Protein AF-A0A4V1SEN1-F1 (afdb_monomer)

Foldseek 3Di:
DFVVQQVLVQVLLVVLCVVLQWDFDDWDWFDALQDTDIDTHRTDQWHDKDKDKDWAAAPPDDPVRVVVVCVVLVDDPVQWDWDQPDVRGTTTMHTDIDDIGGVLVSQQVSVQVCQQPPPDPDWDFDDPQSVDPPGGTDNDDDDAAAADDQQDGRWHADRNHTYDQWDWEDVPQTRDIDGHRGPVCVQVVNVVSVHRGHLVVLLVVVVVVQQVVQVVVVHGDDDDVVVSSVVSRNHD

Nearest PDB structures (foldseek):
  7eiv-assembly1_D  TM=7.901E-01  e=6.334E-16  Escherichia coli K-12
  8h1c-assembly1_B  TM=8.222E-01  e=6.825E-15  Oryza sativa Japonica Group
  7xof-assembly1_A  TM=9.215E-01  e=7.815E-10  Oryza sativa Japonica Group
  7xof-assembly1_B  TM=9.306E-01  e=1.355E-08  Oryza sativa Japonica Group
  7xjy-assembly1_B  TM=9.363E-01  e=2.054E-08  Oryza sativa Japonica Group

Solvent-accessible surface area (backbone atoms only — not comparable to full-atom values): 13585 Å² total; per-residue (Å²): 111,56,70,58,49,22,49,51,51,46,51,57,48,50,54,44,35,57,76,61,46,44,56,58,74,48,79,47,57,30,35,44,63,87,45,80,45,78,47,72,39,69,62,42,74,38,19,66,64,44,74,48,76,43,83,52,59,44,70,85,49,58,67,71,59,52,51,53,46,31,66,76,70,74,49,56,80,88,65,40,46,76,42,79,56,68,96,66,39,46,27,29,28,43,70,47,77,41,75,47,49,49,34,56,61,54,52,32,53,42,51,55,51,46,60,74,64,56,87,58,95,63,59,44,60,62,74,82,53,44,80,44,92,83,38,68,56,33,76,59,87,84,86,77,41,72,35,65,60,64,75,41,79,29,78,39,76,57,97,92,41,60,40,40,49,61,48,63,40,22,80,85,85,24,64,56,80,45,75,55,64,29,81,86,47,38,66,61,54,34,40,78,22,56,27,62,50,49,48,69,57,40,33,52,54,50,54,54,52,50,44,53,53,23,53,75,71,77,42,80,68,83,87,51,69,69,58,44,57,50,49,35,47,71,45,99

pLDDT: mean 92.82, std 4.86, range [68.81, 98.12]

Radius of gyration: 25.81 Å; Cα contacts (8 Å, |Δi|>4): 353; chains: 1; bounding box: 55×43×83 Å

Structure (mmCIF, N/CA/C/O backbone):
data_AF-A0A4V1SEN1-F1
#
_entry.id   AF-A0A4V1SEN1-F1
#
loop_
_atom_site.group_PDB
_atom_site.id
_atom_site.type_symbol
_atom_site.label_atom_id
_atom_site.label_alt_id
_atom_site.label_comp_id
_atom_site.label_asym_id
_atom_site.label_entity_id
_atom_site.label_seq_id
_atom_site.pdbx_PDB_ins_code
_atom_site.Cartn_x
_atom_site.Cartn_y
_atom_site.Cartn_z
_atom_site.occupancy
_atom_site.B_iso_or_equiv
_atom_site.auth_seq_id
_atom_site.auth_comp_id
_atom_site.auth_asym_id
_atom_site.auth_atom_id
_atom_site.pdbx_PDB_model_num
ATOM 1 N N . MET A 1 1 ? 14.936 4.394 -5.192 1.00 81.31 1 MET A N 1
ATOM 2 C CA . MET A 1 1 ? 13.879 5.187 -4.509 1.00 81.31 1 MET A CA 1
ATOM 3 C C . MET A 1 1 ? 12.522 4.482 -4.539 1.00 81.31 1 MET A C 1
ATOM 5 O O . MET A 1 1 ? 11.950 4.319 -3.470 1.00 81.31 1 MET A O 1
ATOM 9 N N . GLN A 1 2 ? 12.017 4.036 -5.702 1.00 87.94 2 GLN A N 1
ATOM 10 C CA . GLN A 1 2 ? 10.722 3.332 -5.775 1.00 87.94 2 GLN A CA 1
ATOM 11 C C . GLN A 1 2 ? 10.679 2.027 -4.983 1.00 87.94 2 GLN A C 1
ATOM 13 O O . GLN A 1 2 ? 9.681 1.760 -4.328 1.00 87.94 2 GLN A O 1
ATOM 18 N N . GLU A 1 3 ? 11.763 1.250 -5.010 1.00 89.19 3 GLU A N 1
ATOM 19 C CA . GLU A 1 3 ? 11.841 -0.023 -4.286 1.00 89.19 3 GLU A CA 1
ATOM 20 C C . GLU A 1 3 ? 11.642 0.161 -2.778 1.00 89.19 3 GLU A C 1
ATOM 22 O O . GLU A 1 3 ? 10.843 -0.524 -2.146 1.00 89.19 3 GLU A O 1
ATOM 27 N N . LYS A 1 4 ? 12.300 1.181 -2.221 1.00 92.50 4 LYS A N 1
ATOM 28 C CA . LYS A 1 4 ? 12.092 1.576 -0.832 1.00 92.50 4 LYS A CA 1
ATOM 29 C C . LYS A 1 4 ? 10.657 2.060 -0.605 1.00 92.50 4 LYS A C 1
ATOM 31 O O . LYS A 1 4 ? 10.020 1.614 0.333 1.00 92.50 4 LYS A O 1
ATOM 36 N N . ALA A 1 5 ? 10.121 2.905 -1.489 1.00 94.31 5 ALA A N 1
ATOM 37 C CA . ALA A 1 5 ? 8.761 3.422 -1.342 1.00 94.31 5 ALA A CA 1
ATOM 38 C C . ALA A 1 5 ? 7.688 2.315 -1.368 1.00 94.31 5 ALA A C 1
ATOM 40 O O . ALA A 1 5 ? 6.780 2.335 -0.545 1.00 94.31 5 ALA A O 1
ATOM 41 N N . ARG A 1 6 ? 7.775 1.317 -2.260 1.00 95.44 6 ARG A N 1
ATOM 42 C CA . ARG A 1 6 ? 6.814 0.197 -2.250 1.00 95.44 6 ARG A CA 1
ATOM 43 C C . ARG A 1 6 ? 6.945 -0.662 -0.986 1.00 95.44 6 ARG A C 1
ATOM 45 O O . ARG A 1 6 ? 5.934 -1.155 -0.490 1.00 95.44 6 ARG A O 1
ATOM 52 N N . ALA A 1 7 ? 8.159 -0.829 -0.459 1.00 96.69 7 ALA A N 1
ATOM 53 C CA . ALA A 1 7 ? 8.387 -1.556 0.787 1.00 96.69 7 ALA A CA 1
ATOM 54 C C . ALA A 1 7 ? 7.822 -0.786 1.993 1.00 96.69 7 ALA A C 1
ATOM 56 O O . ALA A 1 7 ? 7.064 -1.352 2.775 1.00 96.69 7 ALA A O 1
ATOM 57 N N . ASP A 1 8 ? 8.106 0.517 2.088 1.00 97.50 8 ASP A N 1
ATOM 58 C CA . ASP A 1 8 ? 7.563 1.405 3.122 1.00 97.50 8 ASP A CA 1
ATOM 59 C C . ASP A 1 8 ? 6.024 1.411 3.078 1.00 97.50 8 ASP A C 1
ATOM 61 O O . ASP A 1 8 ? 5.377 1.290 4.116 1.00 97.50 8 ASP A O 1
ATOM 65 N N . LEU A 1 9 ? 5.426 1.454 1.878 1.00 97.75 9 LEU A N 1
ATOM 66 C CA . LEU A 1 9 ? 3.976 1.362 1.695 1.00 97.75 9 LEU A CA 1
ATOM 67 C C . LEU A 1 9 ? 3.402 0.064 2.279 1.00 97.75 9 LEU A C 1
ATOM 69 O O . LEU A 1 9 ? 2.429 0.123 3.029 1.00 97.75 9 LEU A O 1
ATOM 73 N N . ALA A 1 10 ? 3.993 -1.086 1.939 1.00 97.94 10 ALA A N 1
ATOM 74 C CA . ALA A 1 10 ? 3.542 -2.387 2.428 1.00 97.94 10 ALA A CA 1
ATOM 75 C C . ALA A 1 10 ? 3.664 -2.497 3.952 1.00 97.94 10 ALA A C 1
ATOM 77 O O . ALA A 1 10 ? 2.717 -2.926 4.609 1.00 97.94 10 ALA A O 1
ATOM 78 N N . ASN A 1 11 ? 4.790 -2.049 4.512 1.00 97.88 11 ASN A N 1
ATOM 79 C CA . ASN A 1 11 ? 5.044 -2.086 5.949 1.00 97.88 11 ASN A CA 1
ATOM 80 C C . ASN A 1 11 ? 4.061 -1.196 6.716 1.00 97.88 11 ASN A C 1
ATOM 82 O O . ASN A 1 11 ? 3.377 -1.678 7.614 1.00 97.88 11 ASN A O 1
ATOM 86 N N . MET A 1 12 ? 3.921 0.074 6.324 1.00 97.69 12 MET A N 1
ATOM 87 C CA . MET A 1 12 ? 3.025 1.013 7.007 1.00 97.69 12 MET A CA 1
ATOM 88 C C . MET A 1 12 ? 1.561 0.567 6.939 1.00 97.69 12 MET A C 1
ATOM 90 O O . MET A 1 12 ? 0.830 0.678 7.925 1.00 97.69 12 MET A O 1
ATOM 94 N N . PHE A 1 13 ? 1.111 0.049 5.789 1.00 97.31 13 PHE A N 1
ATOM 95 C CA . PHE A 1 13 ? -0.237 -0.509 5.690 1.00 97.31 13 PHE A CA 1
ATOM 96 C C . PHE A 1 13 ? -0.390 -1.765 6.539 1.00 97.31 13 PHE A C 1
ATOM 98 O O . PHE A 1 13 ? -1.368 -1.862 7.274 1.00 97.31 13 PHE A O 1
ATOM 105 N N . GLY A 1 14 ? 0.558 -2.701 6.480 1.00 97.25 14 GLY A N 1
ATOM 106 C CA . GLY A 1 14 ? 0.525 -3.928 7.276 1.00 97.25 14 GLY A CA 1
ATOM 107 C C . GLY A 1 14 ? 0.466 -3.645 8.777 1.00 97.25 14 GLY A C 1
ATOM 108 O O . GLY A 1 14 ? -0.387 -4.192 9.477 1.00 97.25 14 GLY A O 1
ATOM 109 N N . GLU A 1 15 ? 1.291 -2.718 9.268 1.00 96.69 15 GLU A N 1
ATOM 110 C CA . GLU A 1 15 ? 1.254 -2.243 10.656 1.00 96.69 15 GLU A CA 1
ATOM 111 C C . GLU A 1 15 ? -0.105 -1.644 11.015 1.00 96.69 15 GLU A C 1
ATOM 113 O O . GLU A 1 15 ? -0.652 -1.926 12.084 1.00 96.69 15 GLU A O 1
ATOM 118 N N . ARG A 1 16 ? -0.693 -0.856 10.111 1.00 94.94 16 ARG A N 1
ATOM 119 C CA . ARG A 1 16 ? -1.992 -0.226 10.340 1.00 94.94 16 ARG A CA 1
ATOM 120 C C . ARG A 1 16 ? -3.145 -1.230 10.344 1.00 94.94 16 ARG A C 1
ATOM 122 O O . ARG A 1 16 ? -4.022 -1.118 11.198 1.00 94.94 16 ARG A O 1
ATOM 129 N N . LEU A 1 17 ? -3.140 -2.209 9.439 1.00 95.00 17 LEU A N 1
ATOM 130 C CA . LEU A 1 17 ? -4.124 -3.296 9.412 1.00 95.00 17 LEU A CA 1
ATOM 131 C C . LEU A 1 17 ? -4.023 -4.163 10.669 1.00 95.00 17 LEU A C 1
ATOM 133 O O . LEU A 1 17 ? -5.047 -4.502 11.260 1.00 95.00 17 LEU A O 1
ATOM 137 N N . LYS A 1 18 ? -2.797 -4.449 11.121 1.00 93.88 18 LYS A N 1
ATOM 138 C CA . LYS A 1 18 ? -2.539 -5.166 12.373 1.00 93.88 18 LYS A CA 1
ATOM 139 C C . LYS A 1 18 ? -3.033 -4.381 13.587 1.00 93.88 18 LYS A C 1
ATOM 141 O O . LYS A 1 18 ? -3.733 -4.942 14.418 1.00 93.88 18 LYS A O 1
ATOM 146 N N . ALA A 1 19 ? -2.731 -3.086 13.672 1.00 91.31 19 ALA A N 1
ATOM 147 C CA . ALA A 1 19 ? -3.184 -2.230 14.771 1.00 91.31 19 ALA A CA 1
ATOM 148 C C . ALA A 1 19 ? -4.716 -2.118 14.852 1.00 91.31 19 ALA A C 1
ATOM 150 O O . ALA A 1 19 ? -5.269 -1.932 15.933 1.00 91.31 19 ALA A O 1
ATOM 151 N N . LEU A 1 20 ? -5.399 -2.228 13.710 1.00 89.69 20 LEU A N 1
ATOM 152 C CA . LEU A 1 20 ? -6.858 -2.207 13.616 1.00 89.69 20 LEU A CA 1
ATOM 153 C C . LEU A 1 20 ? -7.481 -3.612 13.653 1.00 89.69 20 LEU A C 1
ATOM 155 O O . LEU A 1 20 ? -8.696 -3.725 13.525 1.00 89.69 20 LEU A O 1
ATOM 159 N N . ASN A 1 21 ? -6.681 -4.666 13.853 1.00 91.31 21 ASN A N 1
ATOM 160 C CA . ASN A 1 21 ? -7.122 -6.061 13.897 1.00 91.31 21 ASN A CA 1
ATOM 161 C C . ASN A 1 21 ? -7.986 -6.459 12.687 1.00 91.31 21 ASN A C 1
ATOM 163 O O . ASN A 1 21 ? -9.036 -7.086 12.856 1.00 91.31 21 ASN A O 1
ATOM 167 N N . LEU A 1 22 ? -7.567 -6.081 11.472 1.00 95.31 22 LEU A N 1
ATOM 168 C CA . LEU A 1 22 ? -8.201 -6.534 10.232 1.00 95.31 22 LEU A CA 1
ATOM 169 C C . LEU A 1 22 ? -7.442 -7.742 9.652 1.00 95.31 22 LEU A C 1
ATOM 171 O O . LEU A 1 22 ? -6.331 -7.565 9.134 1.00 95.31 22 LEU A O 1
ATOM 175 N N . PRO A 1 23 ? -8.019 -8.958 9.712 1.00 95.06 23 PRO A N 1
ATOM 176 C CA . PRO A 1 23 ? -7.404 -10.144 9.128 1.00 95.06 23 PRO A CA 1
ATOM 177 C C . PRO A 1 23 ? -7.247 -10.023 7.608 1.00 95.06 23 PRO A C 1
ATOM 179 O O . PRO A 1 23 ? -8.136 -9.514 6.919 1.00 95.06 23 PRO A O 1
ATOM 182 N N . HIS A 1 24 ? -6.106 -10.491 7.110 1.00 96.88 24 HIS A N 1
ATOM 183 C CA . HIS A 1 24 ? -5.752 -10.569 5.695 1.00 96.88 24 HIS A CA 1
ATOM 184 C C . HIS A 1 24 ? -4.666 -11.634 5.493 1.00 96.88 24 HIS A C 1
ATOM 186 O O . HIS A 1 24 ? -3.950 -11.963 6.440 1.00 96.88 24 HIS A O 1
ATOM 192 N N . ASP A 1 25 ? -4.526 -12.139 4.269 1.00 97.50 25 ASP A N 1
ATOM 193 C CA . ASP A 1 25 ? -3.609 -13.242 3.954 1.00 97.50 25 ASP A CA 1
ATOM 194 C C . ASP A 1 25 ? -2.226 -12.735 3.541 1.00 97.50 25 ASP A C 1
ATOM 196 O O . ASP A 1 25 ? -1.199 -13.228 4.006 1.00 97.50 25 ASP A O 1
ATOM 200 N N . SER A 1 26 ? -2.184 -11.751 2.641 1.00 97.06 26 SER A N 1
ATOM 201 C CA . SER A 1 26 ? -0.928 -11.236 2.100 1.00 97.06 26 SER A CA 1
ATOM 202 C C . SER A 1 26 ? -1.042 -9.792 1.631 1.00 97.06 26 SER A C 1
ATOM 204 O O . SER A 1 26 ? -2.130 -9.278 1.353 1.00 97.06 26 SER A O 1
ATOM 206 N N . ILE A 1 27 ? 0.116 -9.136 1.555 1.00 97.81 27 ILE A N 1
ATOM 207 C CA . ILE A 1 27 ? 0.278 -7.779 1.047 1.00 97.81 27 ILE A CA 1
ATOM 208 C C . ILE A 1 27 ? 1.337 -7.809 -0.052 1.00 97.81 27 ILE A C 1
ATOM 210 O O . ILE A 1 27 ? 2.479 -8.199 0.178 1.00 97.81 27 ILE A O 1
ATOM 214 N N . GLU A 1 28 ? 0.955 -7.346 -1.233 1.00 97.12 28 GLU A N 1
ATOM 215 C CA . GLU A 1 28 ? 1.817 -7.187 -2.396 1.00 97.12 28 GLU A CA 1
ATOM 216 C C . GLU A 1 28 ? 1.932 -5.696 -2.715 1.00 97.12 28 GLU A C 1
ATOM 218 O O . GLU A 1 28 ? 0.936 -4.968 -2.698 1.00 97.12 28 GLU A O 1
ATOM 223 N N . SER A 1 29 ? 3.137 -5.216 -3.017 1.00 97.56 29 SER A N 1
ATOM 224 C CA . SER A 1 29 ? 3.344 -3.814 -3.372 1.00 97.56 29 SER A CA 1
ATOM 225 C C . SER A 1 29 ? 4.200 -3.649 -4.613 1.00 97.56 29 SER A C 1
ATOM 227 O O . SER A 1 29 ? 5.233 -4.301 -4.788 1.00 97.56 29 SER A O 1
ATOM 229 N N . PHE A 1 30 ? 3.783 -2.704 -5.449 1.00 96.44 30 PHE A N 1
ATOM 230 C CA . PHE A 1 30 ? 4.422 -2.393 -6.718 1.00 96.44 30 PHE A CA 1
ATOM 231 C C . PHE A 1 30 ? 4.675 -0.896 -6.822 1.00 96.44 30 PHE A C 1
ATOM 233 O O . PHE A 1 30 ? 4.001 -0.071 -6.198 1.00 96.44 30 PHE A O 1
ATOM 240 N N . ALA A 1 31 ? 5.651 -0.538 -7.643 1.00 95.12 31 ALA A N 1
ATOM 241 C CA . ALA A 1 31 ? 5.920 0.847 -7.964 1.00 95.12 31 ALA A CA 1
ATOM 242 C C . ALA A 1 31 ? 6.333 0.988 -9.424 1.00 95.12 31 ALA A C 1
ATOM 244 O O . ALA A 1 31 ? 7.097 0.184 -9.956 1.00 95.12 31 ALA A O 1
ATOM 245 N N . THR A 1 32 ? 5.848 2.058 -10.035 1.00 94.12 32 THR A N 1
ATOM 246 C CA . THR A 1 32 ? 6.238 2.563 -11.357 1.00 94.12 32 THR A CA 1
ATOM 247 C C . THR A 1 32 ? 6.728 4.006 -11.180 1.00 94.12 32 THR A C 1
ATOM 249 O O . THR A 1 32 ? 6.523 4.585 -10.105 1.00 94.12 32 THR A O 1
ATOM 252 N N . PRO A 1 33 ? 7.343 4.637 -12.194 1.00 91.31 33 PRO A N 1
ATOM 253 C CA . PRO A 1 33 ? 7.673 6.061 -12.148 1.00 91.31 33 PRO A CA 1
ATOM 254 C C . PRO A 1 33 ? 6.535 6.974 -11.661 1.00 91.31 33 PRO A C 1
ATOM 256 O O . PRO A 1 33 ? 6.808 8.003 -11.039 1.00 91.31 33 PRO A O 1
ATOM 259 N N . ARG A 1 34 ? 5.266 6.621 -11.925 1.00 92.62 34 ARG A N 1
ATOM 260 C CA . ARG A 1 34 ? 4.108 7.483 -11.628 1.00 92.62 34 ARG A CA 1
ATOM 261 C C . ARG A 1 34 ? 3.107 6.897 -10.633 1.00 92.62 34 ARG A C 1
ATOM 263 O O . ARG A 1 34 ? 2.119 7.566 -10.334 1.00 92.62 34 ARG A O 1
ATOM 270 N N . ARG A 1 35 ? 3.303 5.666 -10.148 1.00 94.38 35 ARG A N 1
ATOM 271 C CA . ARG A 1 35 ? 2.318 4.962 -9.306 1.00 94.38 35 ARG A CA 1
ATOM 272 C C . ARG A 1 35 ? 2.997 4.234 -8.159 1.00 94.38 35 ARG A C 1
ATOM 274 O O . ARG A 1 35 ? 4.026 3.589 -8.347 1.00 94.38 35 ARG A O 1
ATOM 281 N N . LEU A 1 36 ? 2.350 4.286 -7.005 1.00 96.38 36 LEU A N 1
ATOM 282 C CA . LEU A 1 36 ? 2.539 3.338 -5.919 1.00 96.38 36 LEU A CA 1
ATOM 283 C C . LEU A 1 36 ? 1.275 2.494 -5.820 1.00 96.38 36 LEU A C 1
ATOM 285 O O . LEU A 1 36 ? 0.172 3.035 -5.888 1.00 96.38 36 LEU A O 1
ATOM 289 N N . VAL A 1 37 ? 1.441 1.184 -5.690 1.00 97.44 37 VAL A N 1
ATOM 290 C CA . VAL A 1 37 ? 0.342 0.220 -5.716 1.00 97.44 37 VAL A CA 1
ATOM 291 C C . VAL A 1 37 ? 0.482 -0.710 -4.526 1.00 97.44 37 VAL A C 1
ATOM 293 O O . VAL A 1 37 ? 1.578 -1.190 -4.237 1.00 97.44 37 VAL A O 1
ATOM 296 N N . LEU A 1 38 ? -0.643 -0.984 -3.879 1.00 98.06 38 LEU A N 1
ATOM 297 C CA . LEU A 1 38 ? -0.776 -1.991 -2.842 1.00 98.06 38 LEU A CA 1
ATOM 298 C C . LEU A 1 38 ? -1.951 -2.898 -3.197 1.00 98.06 38 LEU A C 1
ATOM 300 O O . LEU A 1 38 ? -3.040 -2.407 -3.494 1.00 98.06 38 LEU A O 1
ATOM 304 N N . ILE A 1 39 ? -1.737 -4.205 -3.144 1.00 98.00 39 ILE A N 1
ATOM 305 C CA . ILE A 1 39 ? -2.780 -5.215 -3.265 1.00 98.00 39 ILE A CA 1
ATOM 306 C C . ILE A 1 39 ? -2.758 -6.041 -1.985 1.00 98.00 39 ILE A C 1
ATOM 308 O O . ILE A 1 39 ? -1.745 -6.642 -1.644 1.00 98.00 39 ILE A O 1
ATOM 312 N N . VAL A 1 40 ? -3.881 -6.059 -1.270 1.00 97.69 40 VAL A N 1
ATOM 313 C CA . VAL A 1 40 ? -4.057 -6.886 -0.073 1.00 97.69 40 VAL A CA 1
ATOM 314 C C . VAL A 1 40 ? -5.014 -8.021 -0.418 1.00 97.69 40 VAL A C 1
ATOM 316 O O . VAL A 1 40 ? -6.106 -7.777 -0.940 1.00 97.69 40 VAL A O 1
ATOM 319 N N . ARG A 1 41 ? -4.605 -9.264 -0.162 1.00 97.38 41 ARG A N 1
ATOM 320 C CA . ARG A 1 41 ? -5.392 -10.473 -0.444 1.00 97.38 41 ARG A CA 1
ATOM 321 C C . ARG A 1 41 ? -6.011 -11.021 0.840 1.00 97.38 41 ARG A C 1
ATOM 323 O O . ARG A 1 41 ? -5.489 -10.797 1.929 1.00 97.38 41 ARG A O 1
ATOM 330 N N . GLY A 1 42 ? -7.142 -11.716 0.707 1.00 96.44 42 GLY A N 1
ATOM 331 C CA . GLY A 1 42 ? -7.805 -12.376 1.839 1.00 96.44 42 GLY A CA 1
ATOM 332 C C . GLY A 1 42 ? -8.385 -11.434 2.894 1.00 96.44 42 GLY A C 1
ATOM 333 O O . GLY A 1 42 ? -8.499 -11.810 4.053 1.00 96.44 42 GLY A O 1
ATOM 334 N N . VAL A 1 43 ? -8.713 -10.190 2.529 1.00 96.56 43 VAL A N 1
ATOM 335 C CA . VAL A 1 43 ? -9.198 -9.190 3.491 1.00 96.56 43 VAL A CA 1
ATOM 336 C C . VAL A 1 43 ? -10.567 -9.598 4.038 1.00 96.56 43 VAL A C 1
ATOM 338 O O . VAL A 1 43 ? -11.532 -9.714 3.281 1.00 96.56 43 VAL A O 1
ATOM 341 N N . ALA A 1 44 ? -10.667 -9.773 5.356 1.00 95.81 44 ALA A N 1
ATOM 342 C CA . ALA A 1 44 ? -11.943 -10.026 6.020 1.00 95.81 44 ALA A CA 1
ATOM 343 C C . ALA A 1 44 ? -12.910 -8.844 5.834 1.00 95.81 44 ALA A C 1
ATOM 345 O O . ALA A 1 44 ? -12.490 -7.693 5.769 1.00 95.81 44 ALA A O 1
ATOM 346 N N . GLY A 1 45 ? -14.223 -9.100 5.798 1.00 94.94 45 GLY A N 1
ATOM 347 C CA . GLY A 1 45 ? -15.230 -8.045 5.593 1.00 94.94 45 GLY A CA 1
ATOM 348 C C . GLY A 1 45 ? -15.330 -7.023 6.736 1.00 94.94 45 GLY A C 1
ATOM 349 O O . GLY A 1 45 ? -15.809 -5.905 6.531 1.00 94.94 45 GLY A O 1
ATOM 350 N N . GLN A 1 46 ? -14.857 -7.383 7.927 1.00 94.12 46 GLN A N 1
ATOM 351 C CA . GLN A 1 46 ? -14.826 -6.535 9.115 1.00 94.12 46 GLN A CA 1
ATOM 352 C C . GLN A 1 46 ? -13.726 -6.989 10.080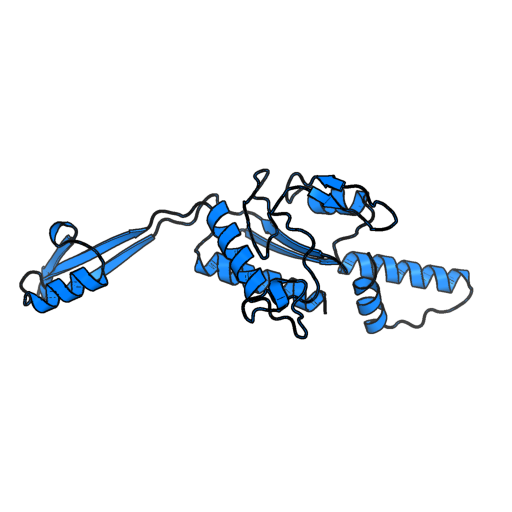 1.00 94.12 46 GLN A C 1
ATOM 354 O O . GLN A 1 46 ? -13.258 -8.127 10.005 1.00 94.12 46 GLN A O 1
ATOM 359 N N . THR A 1 47 ? -13.331 -6.110 10.998 1.00 91.69 47 THR A N 1
ATOM 360 C CA . THR A 1 47 ? -12.441 -6.463 12.113 1.00 91.69 47 THR A CA 1
ATOM 361 C C . THR A 1 47 ? -13.159 -7.386 13.096 1.00 91.69 47 THR A C 1
ATOM 363 O O . THR A 1 47 ? -14.392 -7.402 13.165 1.00 91.69 47 THR A O 1
ATOM 366 N N . ALA A 1 48 ? -12.400 -8.132 13.898 1.00 84.19 48 ALA A N 1
ATOM 367 C CA . ALA A 1 48 ? -12.987 -8.895 14.995 1.00 84.19 48 ALA A CA 1
ATOM 368 C C . ALA A 1 48 ? -13.655 -7.949 16.008 1.00 84.19 48 ALA A C 1
ATOM 370 O O . ALA A 1 48 ? -13.116 -6.881 16.315 1.00 84.19 48 ALA A O 1
ATOM 371 N N . ALA A 1 49 ? -14.822 -8.343 16.525 1.00 84.19 49 ALA A N 1
ATOM 372 C CA . ALA A 1 49 ? -15.381 -7.699 17.707 1.00 84.19 49 ALA A CA 1
ATOM 373 C C . ALA A 1 49 ? -14.443 -7.959 18.892 1.00 84.19 49 ALA A C 1
ATOM 375 O O . ALA A 1 49 ? -13.894 -9.055 19.027 1.00 84.19 49 ALA A O 1
ATOM 376 N N . MET A 1 50 ? -14.242 -6.949 19.730 1.00 82.19 50 MET A N 1
ATOM 377 C CA . MET A 1 50 ? -13.345 -7.039 20.876 1.00 82.19 50 MET A CA 1
ATOM 378 C C . MET A 1 50 ? -14.121 -6.712 22.142 1.00 82.19 50 MET A C 1
ATOM 380 O O . MET A 1 50 ? -14.704 -5.638 22.235 1.00 82.19 50 MET A O 1
ATOM 384 N N . SER A 1 51 ? -14.088 -7.617 23.115 1.00 82.88 51 SER A N 1
ATOM 385 C CA . SER A 1 51 ? -14.558 -7.355 24.473 1.00 82.88 51 SER A CA 1
ATOM 386 C C . SER A 1 51 ? -13.342 -7.083 25.351 1.00 82.88 51 SER A C 1
ATOM 388 O O . SER A 1 51 ? -12.488 -7.955 25.521 1.00 82.88 51 SER A O 1
ATOM 390 N N . GLU A 1 52 ? -13.234 -5.868 25.883 1.00 85.38 52 GLU A N 1
ATOM 391 C CA . GLU A 1 52 ? -12.208 -5.502 26.860 1.00 85.38 52 GLU A CA 1
ATOM 392 C C . GLU A 1 52 ? -12.815 -5.564 28.261 1.00 85.38 52 GLU A C 1
ATOM 394 O O . GLU A 1 52 ? -13.753 -4.830 28.566 1.00 85.38 52 GLU A O 1
ATOM 399 N N . GLU A 1 53 ? -12.270 -6.418 29.125 1.00 89.06 53 GLU A N 1
ATOM 400 C CA . GLU A 1 53 ? -12.668 -6.469 30.528 1.00 89.06 53 GLU A CA 1
ATOM 401 C C . GLU A 1 53 ? -11.665 -5.688 31.382 1.00 89.06 53 GLU A C 1
ATOM 403 O O . GLU A 1 53 ? -10.472 -5.999 31.415 1.00 89.06 53 GLU A O 1
ATOM 408 N N . ARG A 1 54 ? -12.145 -4.670 32.100 1.00 90.69 54 ARG A N 1
ATOM 409 C CA . ARG A 1 54 ? -11.346 -3.913 33.068 1.00 90.69 54 ARG A CA 1
ATOM 410 C C . ARG A 1 54 ? -11.811 -4.214 34.477 1.00 90.69 54 ARG A C 1
ATOM 412 O O . ARG A 1 54 ? -12.974 -4.003 34.815 1.00 90.69 54 ARG A O 1
ATOM 419 N N . LYS A 1 55 ? -10.874 -4.652 35.315 1.00 90.94 55 LYS A N 1
ATOM 420 C CA . LYS A 1 55 ? -11.103 -4.828 36.747 1.00 90.94 55 LYS A CA 1
ATOM 421 C C . LYS A 1 55 ? -11.122 -3.467 37.437 1.00 90.94 55 LYS A C 1
ATOM 423 O O . LYS A 1 55 ? -10.151 -2.716 37.369 1.00 90.94 55 LYS A O 1
ATOM 428 N N . GLY A 1 56 ? -12.230 -3.176 38.094 1.00 89.38 56 GLY A N 1
ATOM 429 C CA . GLY A 1 56 ? -12.450 -1.979 38.883 1.00 89.38 56 GLY A CA 1
ATOM 430 C C . GLY A 1 56 ? -12.198 -2.188 40.376 1.00 89.38 56 GLY A C 1
ATOM 431 O O . GLY A 1 56 ? -11.658 -3.217 40.800 1.00 89.38 56 GLY A O 1
ATOM 432 N N . PRO A 1 57 ? -12.569 -1.190 41.193 1.00 89.06 57 PRO A N 1
ATOM 433 C CA . PRO A 1 57 ? -12.524 -1.298 42.643 1.00 89.06 57 PRO A CA 1
ATOM 434 C C . PRO A 1 57 ? -13.605 -2.262 43.165 1.00 89.06 57 PRO A C 1
ATOM 436 O O . PRO A 1 57 ? -14.457 -2.751 42.417 1.00 89.06 57 PRO A O 1
ATOM 439 N N . ARG A 1 58 ? -13.574 -2.547 44.471 1.00 90.50 58 ARG A N 1
ATOM 440 C CA . ARG A 1 58 ? -14.647 -3.298 45.135 1.00 90.50 58 ARG A CA 1
ATOM 441 C C . ARG A 1 58 ? -15.988 -2.567 45.013 1.00 90.50 58 ARG A C 1
ATOM 443 O O . ARG A 1 58 ? -16.019 -1.341 44.913 1.00 90.50 58 ARG A O 1
ATOM 450 N N . ALA A 1 59 ? -17.086 -3.316 45.044 1.00 86.88 59 ALA A N 1
ATOM 451 C CA . ALA A 1 59 ? -18.439 -2.779 44.950 1.00 86.88 59 ALA A CA 1
ATOM 452 C C . ALA A 1 59 ? -18.764 -1.803 46.093 1.00 86.88 59 ALA A C 1
ATOM 454 O O . ALA A 1 59 ? -19.507 -0.851 45.858 1.00 86.88 59 ALA A O 1
ATOM 455 N N . ASP A 1 60 ? -18.149 -2.015 47.263 1.00 88.06 60 ASP A N 1
ATOM 456 C CA . ASP A 1 60 ? -18.235 -1.221 48.495 1.00 88.06 60 ASP A CA 1
ATOM 457 C C . ASP A 1 60 ? -17.085 -0.207 48.669 1.00 88.06 60 ASP A C 1
ATOM 459 O O . ASP A 1 60 ? -16.897 0.350 49.751 1.00 88.06 60 ASP A O 1
ATOM 463 N N . ALA A 1 61 ? -16.275 0.023 47.629 1.00 87.94 61 ALA A N 1
ATOM 464 C CA . ALA A 1 61 ? -15.204 1.013 47.681 1.00 87.94 61 ALA A CA 1
ATOM 465 C C . ALA A 1 61 ? -15.762 2.446 47.814 1.00 87.94 61 ALA A C 1
ATOM 467 O O . ALA A 1 61 ? -16.904 2.693 47.435 1.00 87.94 61 ALA A O 1
ATOM 468 N N . PRO A 1 62 ? -14.958 3.419 48.287 1.00 90.94 62 PRO A N 1
ATOM 469 C CA . PRO A 1 62 ? -15.396 4.808 48.386 1.00 90.94 62 PRO A CA 1
ATOM 470 C C . PRO A 1 62 ? -15.934 5.349 47.056 1.00 90.94 62 PRO A C 1
ATOM 472 O O . PRO A 1 62 ? -15.341 5.100 46.001 1.00 90.94 62 PRO A O 1
ATOM 475 N N . ASP A 1 63 ? -16.989 6.165 47.114 1.00 88.69 63 ASP A N 1
ATOM 476 C CA . ASP A 1 63 ? -17.666 6.714 45.929 1.00 88.69 63 ASP A CA 1
ATOM 477 C C . ASP A 1 63 ? -16.704 7.400 44.955 1.00 88.69 63 ASP A C 1
ATOM 479 O O . ASP A 1 63 ? -16.844 7.282 43.740 1.00 88.69 63 ASP A O 1
ATOM 483 N N . GLN A 1 64 ? -15.665 8.059 45.469 1.00 91.06 64 GLN A N 1
ATOM 484 C CA . GLN A 1 64 ? -14.646 8.706 44.646 1.00 91.06 64 GLN A CA 1
ATOM 485 C C . GLN A 1 64 ? -13.875 7.711 43.757 1.00 91.06 64 GLN A C 1
ATOM 487 O O . GLN A 1 64 ? -13.567 8.023 42.605 1.00 91.06 64 GLN A O 1
ATOM 492 N N . ALA A 1 65 ? -13.587 6.506 44.260 1.00 88.81 65 ALA A N 1
ATOM 493 C CA . ALA A 1 65 ? -12.910 5.455 43.502 1.00 88.81 65 ALA A CA 1
ATOM 494 C C . ALA A 1 65 ? -13.834 4.852 42.434 1.00 88.81 65 ALA A C 1
ATOM 496 O O . ALA A 1 65 ? -13.407 4.635 41.298 1.00 88.81 65 ALA A O 1
ATOM 497 N N . ILE A 1 66 ? -15.109 4.641 42.775 1.00 88.31 66 ILE A N 1
ATOM 498 C CA . ILE A 1 66 ? -16.130 4.166 41.833 1.00 88.31 66 ILE A CA 1
ATOM 499 C C . ILE A 1 66 ? -16.325 5.194 40.712 1.00 88.31 66 ILE A C 1
ATOM 501 O O . ILE A 1 66 ? -16.247 4.839 39.540 1.00 88.31 66 ILE A O 1
ATOM 505 N N . GLN A 1 67 ? -16.486 6.476 41.044 1.00 89.25 67 GLN A N 1
ATOM 506 C CA . GLN A 1 67 ? -16.656 7.554 40.064 1.00 89.25 67 GLN A CA 1
ATOM 507 C C . GLN A 1 67 ? -15.434 7.715 39.150 1.00 89.25 67 GLN A C 1
ATOM 509 O O . GLN A 1 67 ? -15.583 7.900 37.941 1.00 89.25 67 GLN A O 1
ATOM 514 N N . GLY A 1 68 ? -14.215 7.587 39.687 1.00 90.69 68 GLY A N 1
ATOM 515 C CA . GLY A 1 68 ? -12.996 7.568 38.871 1.00 90.69 68 GLY A CA 1
ATOM 516 C C . GLY A 1 68 ? -12.972 6.399 37.878 1.00 90.69 68 GLY A C 1
ATOM 517 O O . GLY A 1 68 ? -12.585 6.567 36.718 1.00 90.69 68 GLY A O 1
ATOM 518 N N . PHE A 1 69 ? -13.451 5.226 38.298 1.00 91.56 69 PHE A N 1
ATOM 519 C CA . PHE A 1 69 ? -13.543 4.051 37.437 1.00 91.56 69 PHE A CA 1
ATOM 520 C C . PHE A 1 69 ? -14.621 4.202 36.351 1.00 91.56 69 PHE A C 1
ATOM 522 O O . PHE A 1 69 ? -14.340 3.950 35.179 1.00 91.56 69 PHE A O 1
ATOM 529 N N . LEU A 1 70 ? -15.804 4.718 36.694 1.00 90.50 70 LEU A N 1
ATOM 530 C CA . LEU A 1 70 ? -16.860 5.045 35.725 1.00 90.50 70 LEU A CA 1
ATOM 531 C C . LEU A 1 70 ? -16.364 6.057 34.685 1.00 90.50 70 LEU A C 1
ATOM 533 O O . LEU A 1 70 ? -16.520 5.852 33.485 1.00 90.50 70 LEU A O 1
ATOM 537 N N . ARG A 1 71 ? -15.649 7.102 35.118 1.00 89.06 71 ARG A N 1
ATOM 538 C CA . ARG A 1 71 ? -15.091 8.113 34.208 1.00 89.06 71 ARG A CA 1
ATOM 539 C C . ARG A 1 71 ? -14.030 7.554 33.260 1.00 89.06 71 ARG A C 1
ATOM 541 O O . ARG A 1 71 ? -13.952 7.990 32.117 1.00 89.06 71 ARG A O 1
ATOM 548 N N . SER A 1 72 ? -13.212 6.607 33.720 1.00 87.56 72 SER A N 1
ATOM 549 C CA . SER A 1 72 ? -12.153 6.003 32.894 1.00 87.56 72 SER A CA 1
ATOM 550 C C . SER A 1 72 ? -12.660 4.928 31.924 1.00 87.56 72 SER A C 1
ATOM 552 O O . SER A 1 72 ? -11.985 4.626 30.938 1.00 87.56 72 SER A O 1
ATOM 554 N N . THR A 1 73 ? -13.833 4.352 32.191 1.00 86.94 73 THR A N 1
ATOM 555 C CA . THR A 1 73 ? -14.482 3.342 31.339 1.00 86.94 73 THR A CA 1
ATOM 556 C C . THR A 1 73 ? -15.559 3.940 30.434 1.00 86.94 73 THR A C 1
ATOM 558 O O . THR A 1 73 ? -15.841 3.374 29.383 1.00 86.94 73 THR A O 1
ATOM 561 N N . GLY A 1 74 ? -16.129 5.092 30.806 1.00 84.75 74 GLY A N 1
ATOM 562 C CA . GLY A 1 74 ? -17.250 5.722 30.105 1.00 84.75 74 GLY A CA 1
ATOM 563 C C . GLY A 1 74 ? -18.589 5.008 30.322 1.00 84.75 74 GLY A C 1
ATOM 564 O O . GLY A 1 74 ? -19.558 5.337 29.643 1.00 84.75 74 GLY A O 1
ATOM 565 N N . LEU A 1 75 ? -18.638 4.036 31.238 1.00 88.38 75 LEU A N 1
ATOM 566 C CA . LEU A 1 75 ? -19.832 3.268 31.579 1.00 88.38 75 LEU A CA 1
ATOM 567 C C . LEU A 1 75 ? -20.545 3.869 32.796 1.00 88.38 75 LEU A C 1
ATOM 569 O O . LEU A 1 75 ? -19.945 4.569 33.613 1.00 88.38 75 LEU A O 1
ATOM 573 N N . THR A 1 76 ? -21.832 3.565 32.919 1.00 89.44 76 THR A N 1
ATOM 574 C CA . THR A 1 76 ? -22.655 3.852 34.105 1.00 89.44 76 THR A CA 1
ATOM 575 C C . THR A 1 76 ? -22.555 2.717 35.126 1.00 89.44 76 THR A C 1
ATOM 577 O O . THR A 1 76 ? -22.086 1.622 34.804 1.00 89.44 76 THR A O 1
ATOM 580 N N . ARG A 1 77 ? -22.951 2.963 36.385 1.00 85.19 77 ARG A N 1
ATOM 581 C CA . ARG A 1 77 ? -22.813 1.963 37.459 1.00 85.19 77 ARG A CA 1
ATOM 582 C C . ARG A 1 77 ? -23.633 0.709 37.163 1.00 85.19 77 ARG A C 1
ATOM 584 O O . ARG A 1 77 ? -23.175 -0.386 37.466 1.00 85.19 77 ARG A O 1
ATOM 591 N N . GLU A 1 78 ? -24.785 0.871 36.526 1.00 87.50 78 GLU A N 1
ATOM 592 C CA . GLU A 1 78 ? -25.701 -0.207 36.152 1.00 87.50 78 GLU A CA 1
ATOM 593 C C . GLU A 1 78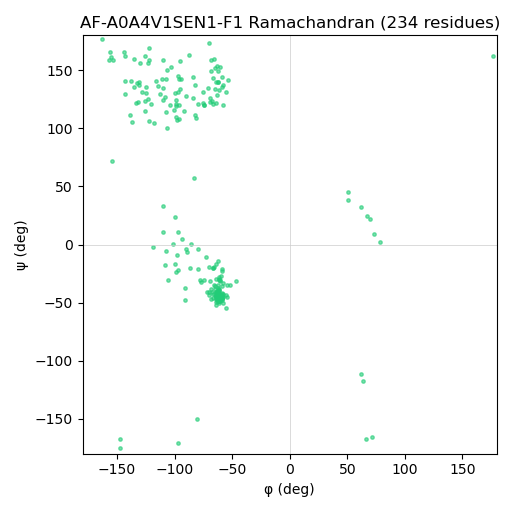 ? -25.148 -1.088 35.020 1.00 87.50 78 GLU A C 1
ATOM 595 O O . GLU A 1 78 ? -25.603 -2.212 34.832 1.00 87.50 78 GLU A O 1
ATOM 600 N N . GLN A 1 79 ? -24.161 -0.592 34.265 1.00 86.88 79 GLN A N 1
ATOM 601 C CA . GLN A 1 79 ? -23.497 -1.323 33.180 1.00 86.88 79 GLN A CA 1
ATOM 602 C C . GLN A 1 79 ? -22.272 -2.120 33.653 1.00 86.88 79 GLN A C 1
ATOM 604 O O . GLN A 1 79 ? -21.652 -2.821 32.853 1.00 86.88 79 GLN A O 1
ATOM 609 N N . LEU A 1 80 ? -21.891 -2.008 34.930 1.00 89.31 80 LEU A N 1
ATOM 610 C CA . LEU A 1 80 ? -20.795 -2.784 35.502 1.00 89.31 80 LEU A CA 1
ATOM 611 C C . LEU A 1 80 ? -21.283 -4.164 35.951 1.00 89.31 80 LEU A C 1
ATOM 613 O O . LEU A 1 80 ? -22.375 -4.319 36.489 1.00 89.31 80 LEU A O 1
ATOM 617 N N . VAL A 1 81 ? -20.430 -5.168 35.779 1.00 90.12 81 VAL A N 1
ATOM 618 C CA . VAL A 1 81 ? -20.675 -6.534 36.243 1.00 90.12 81 VAL A CA 1
ATOM 619 C C . VAL A 1 81 ? -20.000 -6.717 37.595 1.00 90.12 81 VAL A C 1
ATOM 621 O O . VAL A 1 81 ? -18.781 -6.597 37.707 1.00 90.12 81 VAL A O 1
ATOM 624 N N . GLU A 1 82 ? -20.772 -7.031 38.629 1.00 90.06 82 GLU A N 1
ATOM 625 C CA . GLU A 1 82 ? -20.224 -7.401 39.934 1.00 90.06 82 GLU A CA 1
ATOM 626 C C . GLU A 1 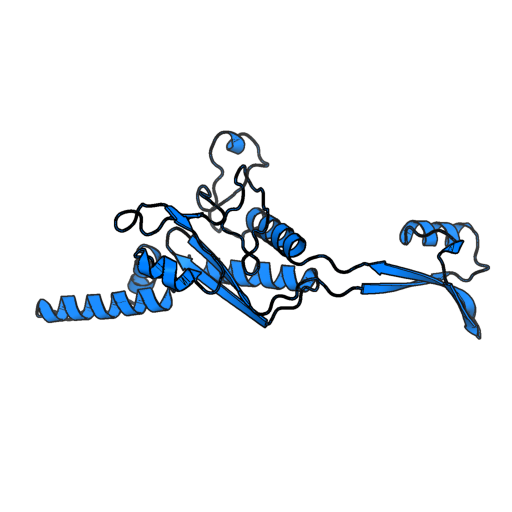82 ? -19.871 -8.891 39.946 1.00 90.06 82 GLU A C 1
ATOM 628 O O . GLU A 1 82 ? -20.696 -9.746 39.623 1.00 90.06 82 GLU A O 1
ATOM 633 N N . ARG A 1 83 ? -18.626 -9.215 40.306 1.00 89.88 83 ARG A N 1
ATOM 634 C CA . ARG A 1 83 ? -18.168 -10.599 40.475 1.00 89.88 83 ARG A CA 1
ATOM 635 C C . ARG A 1 83 ? -17.585 -10.795 41.861 1.00 89.88 83 ARG A C 1
ATOM 637 O O . ARG A 1 83 ? -16.795 -9.976 42.330 1.00 89.88 83 ARG A O 1
ATOM 644 N N . ASP A 1 84 ? -17.953 -11.899 42.496 1.00 87.12 84 ASP A N 1
ATOM 645 C CA . ASP A 1 84 ? -17.366 -12.302 43.768 1.00 87.12 84 ASP A CA 1
ATOM 646 C C . ASP A 1 84 ? -15.946 -12.842 43.543 1.00 87.12 84 ASP A C 1
ATOM 648 O O . ASP A 1 84 ? -15.734 -13.798 42.796 1.00 87.12 84 ASP A O 1
ATOM 652 N N . MET A 1 85 ? -14.965 -12.199 44.178 1.00 84.56 85 MET A N 1
ATOM 653 C CA . MET A 1 85 ? -13.550 -12.576 44.134 1.00 84.56 85 MET A CA 1
ATOM 654 C C . MET A 1 85 ? -13.072 -13.129 45.488 1.00 84.56 85 MET A C 1
ATOM 656 O O . MET A 1 85 ? -11.918 -12.930 45.889 1.00 84.56 85 MET A O 1
ATOM 660 N N . GLY A 1 86 ? -13.954 -13.813 46.224 1.00 83.50 86 GLY A N 1
ATOM 661 C CA . GLY A 1 86 ? -13.638 -14.523 47.461 1.00 83.50 86 GLY A CA 1
ATOM 662 C C . GLY A 1 86 ? -13.136 -13.573 48.547 1.00 83.50 86 GLY A C 1
ATOM 663 O O . GLY A 1 86 ? -13.874 -12.725 49.038 1.00 83.50 86 GLY A O 1
ATOM 664 N N . LYS A 1 87 ? -11.845 -13.659 48.911 1.00 73.38 87 LYS A N 1
ATOM 665 C CA . LYS A 1 87 ? -11.240 -12.787 49.944 1.00 73.38 87 LYS A CA 1
ATOM 666 C C . LYS A 1 87 ? -11.324 -11.288 49.622 1.00 73.38 87 LYS A C 1
ATOM 668 O O . LYS A 1 87 ? -11.194 -10.473 50.531 1.00 73.38 87 LYS A O 1
ATOM 673 N N . ALA A 1 88 ? -11.502 -10.921 48.353 1.00 68.81 88 ALA A N 1
ATOM 674 C CA . ALA A 1 88 ? -11.611 -9.529 47.925 1.00 68.81 88 ALA A CA 1
ATOM 675 C C . ALA A 1 88 ? -13.054 -8.979 47.938 1.00 68.81 88 ALA A C 1
ATOM 677 O O . ALA A 1 88 ? -13.215 -7.778 47.735 1.00 68.81 88 ALA A O 1
ATOM 678 N N . GLY A 1 89 ? -14.072 -9.809 48.203 1.00 82.69 89 GLY A N 1
ATOM 679 C CA . GLY A 1 89 ? -15.486 -9.425 48.129 1.00 82.69 89 GLY A CA 1
ATOM 680 C C . GLY A 1 89 ? -15.983 -9.213 46.693 1.00 82.69 89 GLY A C 1
ATOM 681 O O . GLY A 1 89 ? -15.320 -9.608 45.730 1.00 82.69 89 GLY A O 1
ATOM 682 N N . GLN A 1 90 ? -17.151 -8.578 46.544 1.00 89.75 90 GLN A N 1
ATOM 683 C CA . GLN A 1 90 ? -17.687 -8.193 45.236 1.00 89.75 90 GLN A CA 1
ATOM 684 C C . GLN A 1 90 ? -16.811 -7.109 44.601 1.00 89.75 90 GLN A C 1
ATOM 686 O O . GLN A 1 90 ? -16.584 -6.051 45.187 1.00 89.75 90 GLN A O 1
ATOM 691 N N . VAL A 1 91 ? -16.312 -7.369 43.397 1.00 90.88 91 VAL A N 1
ATOM 692 C CA . VAL A 1 91 ? -15.489 -6.448 42.607 1.00 90.88 91 VAL A CA 1
ATOM 693 C C . VAL A 1 91 ? -16.229 -6.075 41.334 1.00 90.88 91 VAL A C 1
ATOM 695 O O . VAL A 1 91 ? -16.875 -6.918 40.714 1.00 90.88 91 VAL A O 1
ATOM 698 N N . LEU A 1 92 ? -16.119 -4.808 40.944 1.00 90.62 92 LEU A N 1
ATOM 699 C CA . LEU A 1 92 ? -16.733 -4.292 39.730 1.00 90.62 92 LEU A CA 1
ATOM 700 C C . LEU A 1 92 ? -15.868 -4.594 38.516 1.00 90.62 92 LEU A C 1
ATOM 702 O O . LEU A 1 92 ? -14.657 -4.383 38.542 1.00 90.62 92 LEU A O 1
ATOM 706 N N . PHE A 1 93 ? -16.498 -5.009 37.429 1.00 91.25 93 PHE A N 1
ATOM 707 C CA . PHE A 1 93 ? -15.861 -5.209 36.140 1.00 91.25 93 PHE A CA 1
ATOM 708 C C . PHE A 1 93 ? -16.593 -4.401 35.076 1.00 91.25 93 PHE A C 1
ATOM 710 O O . PHE A 1 93 ? -17.814 -4.464 34.956 1.00 91.25 93 PHE A O 1
ATOM 717 N N . ALA A 1 94 ? -15.836 -3.639 34.297 1.00 90.19 94 ALA A N 1
ATOM 718 C CA . ALA A 1 94 ? -16.337 -3.000 33.091 1.00 90.19 94 ALA A CA 1
ATOM 719 C C . ALA A 1 94 ? -16.073 -3.934 31.912 1.00 90.19 94 ALA A C 1
ATOM 721 O O . ALA A 1 94 ? -14.912 -4.190 31.595 1.00 90.19 94 ALA A O 1
ATOM 722 N N . VAL A 1 95 ? -17.136 -4.431 31.282 1.00 88.12 95 VAL A N 1
ATOM 723 C CA . VAL A 1 95 ? -17.055 -5.178 30.023 1.00 88.12 95 VAL A CA 1
ATOM 724 C C . VAL A 1 95 ? -17.385 -4.198 28.905 1.00 88.12 95 VAL A C 1
ATOM 726 O O . VAL A 1 95 ? -18.505 -3.701 28.817 1.00 88.12 95 VAL A O 1
ATOM 729 N N . ILE A 1 96 ? -16.382 -3.842 28.108 1.00 84.69 96 ILE A N 1
ATOM 730 C CA . ILE A 1 96 ? -16.513 -2.877 27.017 1.00 84.69 96 ILE A CA 1
ATOM 731 C C . ILE A 1 96 ? -16.491 -3.650 25.702 1.00 84.69 96 ILE A C 1
ATOM 733 O O . ILE A 1 96 ? -15.422 -4.001 25.197 1.00 84.69 96 ILE A O 1
ATOM 737 N N . ASP A 1 97 ? -17.676 -3.873 25.142 1.00 83.12 97 ASP A N 1
ATOM 738 C CA . ASP A 1 97 ? -17.837 -4.468 23.820 1.00 83.12 97 ASP A CA 1
ATOM 739 C C . ASP A 1 97 ? -17.620 -3.423 22.728 1.00 83.12 97 ASP A C 1
ATOM 741 O O . ASP A 1 97 ? -18.319 -2.410 22.634 1.00 83.12 97 ASP A O 1
ATOM 745 N N . ARG A 1 98 ? -16.641 -3.677 21.863 1.00 80.62 98 ARG A N 1
ATOM 746 C CA . ARG A 1 98 ? -16.386 -2.890 20.660 1.00 80.62 98 ARG A CA 1
ATOM 747 C C . ARG A 1 98 ? -16.804 -3.712 19.445 1.00 80.62 98 ARG A C 1
ATOM 749 O O . ARG A 1 98 ? -16.171 -4.740 19.174 1.00 80.62 98 ARG A O 1
ATOM 756 N N . PRO A 1 99 ? -17.846 -3.289 18.705 1.00 84.31 99 PRO A N 1
ATOM 757 C CA . PRO A 1 99 ? -18.253 -3.991 17.500 1.00 84.31 99 PRO A CA 1
ATOM 758 C C . PRO A 1 99 ? -17.137 -3.952 16.454 1.00 84.31 99 PRO A C 1
ATOM 760 O O . PRO A 1 99 ? -16.319 -3.028 16.420 1.00 84.31 99 PRO A O 1
ATOM 763 N N . GLY A 1 100 ? -17.126 -4.960 15.583 1.00 88.06 100 GLY A N 1
ATOM 764 C CA . GLY A 1 100 ? -16.233 -4.983 14.432 1.00 88.06 100 GLY A CA 1
ATOM 765 C C . GLY A 1 100 ? -16.462 -3.773 13.525 1.00 88.06 100 GLY A C 1
ATOM 766 O O . GLY A 1 100 ? -17.589 -3.312 13.340 1.00 88.06 100 GLY A O 1
ATOM 767 N N . ILE A 1 101 ? -15.385 -3.254 12.946 1.00 92.56 101 ILE A N 1
ATOM 768 C CA . ILE A 1 101 ? -15.421 -2.147 11.994 1.00 92.56 101 ILE A CA 1
ATOM 769 C C . ILE A 1 101 ? -15.394 -2.740 10.589 1.00 92.56 101 ILE A C 1
ATOM 771 O O . ILE A 1 101 ? -14.547 -3.580 10.285 1.00 92.56 101 ILE A O 1
ATOM 775 N N . VAL A 1 102 ? -16.292 -2.289 9.712 1.00 96.00 102 VAL A N 1
ATOM 776 C CA . VAL A 1 102 ? -16.306 -2.720 8.307 1.00 96.00 102 VAL A CA 1
ATOM 777 C C . VAL A 1 102 ? -14.973 -2.407 7.622 1.00 96.00 102 VAL A C 1
ATOM 779 O O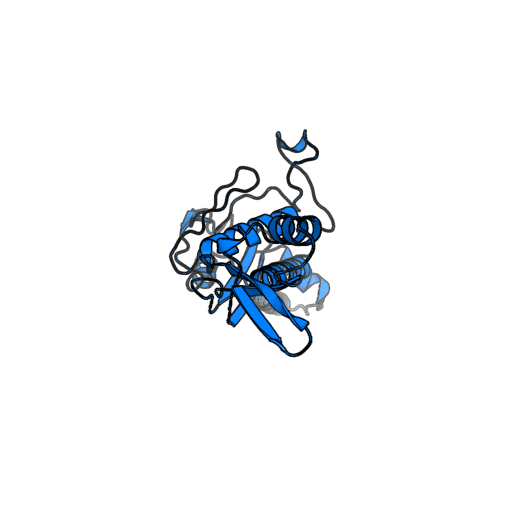 . VAL A 1 102 ? -14.411 -1.318 7.777 1.00 96.00 102 VAL A O 1
ATOM 782 N N . ALA A 1 103 ? -14.475 -3.353 6.830 1.00 96.62 103 ALA A N 1
ATOM 783 C CA . ALA A 1 103 ? -13.143 -3.281 6.238 1.00 96.62 103 ALA A CA 1
ATOM 784 C C . ALA A 1 103 ? -12.936 -2.040 5.364 1.00 96.62 103 ALA A C 1
ATOM 786 O O . ALA A 1 103 ? -11.868 -1.440 5.406 1.00 96.62 103 ALA A O 1
ATOM 787 N N . GLY A 1 104 ? -13.965 -1.591 4.637 1.00 97.00 104 GLY A N 1
ATOM 788 C CA . GLY A 1 104 ? -13.895 -0.360 3.844 1.00 97.00 104 GLY A CA 1
ATOM 789 C C . GLY A 1 104 ? -13.491 0.864 4.677 1.00 97.00 104 GLY A C 1
ATOM 790 O O . GLY A 1 104 ? -12.605 1.614 4.276 1.00 97.00 104 GLY A O 1
ATOM 791 N N . SER A 1 105 ? -14.059 1.029 5.876 1.00 95.94 105 SER A N 1
ATOM 792 C CA . SER A 1 105 ? -13.718 2.139 6.778 1.00 95.94 105 SER A CA 1
ATOM 793 C C . SER A 1 105 ? -12.300 2.014 7.337 1.00 95.94 105 SER A C 1
ATOM 795 O O . SER A 1 105 ? -11.581 3.009 7.446 1.00 95.94 105 SER A O 1
ATOM 797 N N . VAL A 1 106 ? -11.875 0.787 7.654 1.00 96.00 106 VAL A N 1
ATOM 798 C CA . VAL A 1 106 ? -10.504 0.493 8.100 1.00 96.00 106 VAL A CA 1
ATOM 799 C C . VAL A 1 106 ? -9.498 0.849 7.008 1.00 96.00 106 VAL A C 1
ATOM 801 O O . VAL A 1 106 ? -8.536 1.569 7.272 1.00 96.00 106 VAL A O 1
ATOM 804 N N . LEU A 1 107 ? -9.744 0.402 5.776 1.00 97.19 107 LEU A N 1
ATOM 805 C CA . LEU A 1 107 ? -8.895 0.662 4.615 1.00 97.19 107 LEU A CA 1
ATOM 806 C C . LEU A 1 107 ? -8.845 2.152 4.273 1.00 97.19 107 LEU A C 1
ATOM 808 O O . LEU A 1 107 ? -7.763 2.676 4.006 1.00 97.19 107 LEU A O 1
ATOM 812 N N . ALA A 1 108 ? -9.977 2.859 4.341 1.00 97.25 108 ALA A N 1
ATOM 813 C CA . ALA A 1 108 ? -10.016 4.304 4.135 1.00 97.25 108 ALA A CA 1
ATOM 814 C C . ALA A 1 108 ? -9.170 5.045 5.183 1.00 97.25 108 ALA A C 1
ATOM 816 O O . ALA A 1 108 ? -8.315 5.859 4.832 1.00 97.25 108 ALA A O 1
ATOM 817 N N . SER A 1 109 ? -9.341 4.708 6.468 1.00 95.62 109 SER A N 1
ATOM 818 C CA . SER A 1 109 ? -8.539 5.278 7.559 1.00 95.62 109 SER A CA 1
ATOM 819 C C . SER A 1 109 ? -7.049 4.974 7.393 1.00 95.62 109 SER A C 1
ATOM 821 O O . SER A 1 109 ? -6.214 5.866 7.560 1.00 95.62 109 SER A O 1
ATOM 823 N N . ALA A 1 110 ? -6.706 3.733 7.039 1.00 96.31 110 ALA A N 1
ATOM 824 C CA . ALA A 1 110 ? -5.326 3.312 6.841 1.00 96.31 110 ALA A CA 1
ATOM 825 C C . ALA A 1 110 ? -4.661 4.051 5.677 1.00 96.31 110 ALA A C 1
ATOM 827 O O . ALA A 1 110 ? -3.556 4.568 5.831 1.00 96.31 110 ALA A O 1
ATOM 828 N N . THR A 1 111 ? -5.367 4.181 4.554 1.00 96.44 111 THR A N 1
ATOM 829 C CA . THR A 1 111 ? -4.875 4.894 3.372 1.00 96.44 111 THR A CA 1
ATOM 830 C C . THR A 1 111 ? -4.605 6.359 3.679 1.00 96.44 111 THR A C 1
ATOM 832 O O . THR A 1 111 ? -3.514 6.853 3.400 1.00 96.44 111 THR A O 1
ATOM 835 N N . THR A 1 112 ? -5.558 7.049 4.311 1.00 95.00 112 THR A N 1
ATOM 836 C CA . THR A 1 112 ? -5.385 8.448 4.719 1.00 95.00 112 THR A CA 1
ATOM 837 C C . THR A 1 112 ? -4.193 8.602 5.662 1.00 95.00 112 THR A C 1
ATOM 839 O O . THR A 1 112 ? -3.345 9.467 5.447 1.00 95.00 112 THR A O 1
ATOM 842 N N . HIS A 1 113 ? -4.071 7.729 6.667 1.00 94.56 113 HIS A N 1
ATOM 843 C CA . HIS A 1 113 ? -2.943 7.754 7.597 1.00 94.56 113 HIS A CA 1
ATOM 844 C C . HIS A 1 113 ? -1.595 7.595 6.880 1.00 94.56 113 HIS A C 1
ATOM 846 O O . HIS A 1 113 ? -0.670 8.367 7.132 1.00 94.56 113 HIS A O 1
ATOM 852 N N . VAL A 1 114 ? -1.491 6.629 5.968 1.00 95.94 114 VAL A N 1
ATOM 853 C CA . VAL A 1 114 ? -0.264 6.361 5.212 1.00 95.94 114 VAL A CA 1
ATOM 854 C C . VAL A 1 114 ? 0.084 7.532 4.296 1.00 95.94 114 VAL A C 1
ATOM 856 O O . VAL A 1 114 ? 1.236 7.952 4.283 1.00 95.94 114 VAL A O 1
ATOM 859 N N . ILE A 1 115 ? -0.890 8.116 3.587 1.00 95.00 115 ILE A N 1
ATOM 860 C CA . ILE A 1 115 ? -0.645 9.280 2.720 1.00 95.00 115 ILE A CA 1
ATOM 861 C C . ILE A 1 115 ? -0.127 10.480 3.532 1.00 95.00 115 ILE A C 1
ATOM 863 O O . ILE A 1 115 ? 0.767 11.193 3.083 1.00 95.00 115 ILE A O 1
ATOM 867 N N . HIS A 1 116 ? -0.635 10.714 4.740 1.00 92.50 116 HIS A N 1
ATOM 868 C CA . HIS A 1 116 ? -0.165 11.841 5.551 1.00 92.50 116 HIS A CA 1
ATOM 869 C C . HIS A 1 116 ? 1.221 11.627 6.170 1.00 92.50 116 HIS A C 1
ATOM 871 O O . HIS A 1 116 ? 1.949 12.600 6.358 1.00 92.50 116 HIS A O 1
ATOM 877 N N . ASN A 1 117 ? 1.592 10.381 6.476 1.00 94.00 117 ASN A N 1
ATOM 878 C CA . ASN A 1 117 ? 2.798 10.064 7.250 1.00 94.00 117 ASN A CA 1
ATOM 879 C C . ASN A 1 117 ? 3.903 9.388 6.426 1.00 94.00 117 ASN A C 1
ATOM 881 O O . ASN A 1 117 ? 4.865 8.874 6.992 1.00 94.00 117 ASN A O 1
ATOM 885 N N . PHE A 1 118 ? 3.778 9.360 5.098 1.00 95.75 118 PHE A N 1
ATOM 886 C CA . PHE A 1 118 ? 4.711 8.630 4.244 1.00 95.75 118 PHE A CA 1
ATOM 887 C C . PHE A 1 118 ? 6.142 9.201 4.333 1.00 95.75 118 PHE A C 1
ATOM 889 O O . PHE A 1 118 ? 6.331 10.408 4.130 1.00 95.75 118 PHE A O 1
ATOM 896 N N . PRO A 1 119 ? 7.171 8.367 4.579 1.00 94.12 119 PRO A N 1
ATOM 897 C CA . PRO A 1 119 ? 8.521 8.808 4.940 1.00 94.12 119 PRO A CA 1
ATOM 898 C C . PRO A 1 119 ? 9.371 9.190 3.718 1.00 94.12 119 PRO A C 1
ATOM 900 O O . PRO A 1 119 ? 10.452 8.651 3.475 1.00 94.12 119 PRO A O 1
ATOM 903 N N . TRP A 1 120 ? 8.896 10.143 2.918 1.00 93.81 120 TRP A N 1
ATOM 904 C CA . TRP A 1 120 ? 9.622 10.619 1.744 1.00 93.81 120 TRP A CA 1
ATOM 905 C C . TRP A 1 120 ? 10.948 11.299 2.137 1.00 93.81 120 TRP A C 1
ATOM 907 O O . TRP A 1 120 ? 10.909 12.330 2.811 1.00 93.81 120 TRP A O 1
ATOM 917 N N . PRO A 1 121 ? 12.120 10.824 1.652 1.00 90.88 121 PRO A N 1
ATOM 918 C CA . PRO A 1 121 ? 13.412 11.457 1.953 1.00 90.88 121 PRO A CA 1
ATOM 919 C C . PRO A 1 121 ? 13.493 12.908 1.468 1.00 90.88 121 PRO A C 1
ATOM 921 O O . PRO A 1 121 ? 14.169 13.744 2.061 1.00 90.88 121 PRO A O 1
ATOM 924 N N . LYS A 1 122 ? 12.800 13.198 0.363 1.00 90.88 122 LYS A N 1
ATOM 925 C CA . LYS A 1 122 ? 12.562 14.543 -0.156 1.00 90.88 122 LYS A CA 1
ATOM 926 C C . LYS A 1 122 ? 11.087 14.654 -0.518 1.00 90.88 122 LYS A C 1
ATOM 928 O O . LYS A 1 122 ? 10.593 13.880 -1.335 1.00 90.88 122 LYS A O 1
ATOM 933 N N . SER A 1 123 ? 10.402 15.612 0.093 1.00 92.81 123 SER A N 1
ATOM 934 C CA . SER A 1 123 ? 8.995 15.915 -0.163 1.00 92.81 123 SER A CA 1
ATOM 935 C C . SER A 1 123 ? 8.812 17.389 -0.509 1.00 92.81 123 SER A C 1
ATOM 937 O O . SER A 1 123 ? 9.685 18.221 -0.266 1.00 92.81 123 SER A O 1
ATOM 939 N N . MET A 1 124 ? 7.668 17.705 -1.103 1.00 92.44 124 MET A N 1
ATOM 940 C CA . MET A 1 124 ? 7.255 19.055 -1.462 1.00 92.44 124 MET A CA 1
ATOM 941 C C . MET A 1 124 ? 5.794 19.290 -1.082 1.00 92.44 124 MET A C 1
ATOM 943 O O . MET A 1 124 ? 5.018 18.346 -0.933 1.00 92.44 124 MET A O 1
ATOM 947 N N . ARG A 1 125 ? 5.437 20.568 -0.962 1.00 91.69 125 ARG A N 1
ATOM 948 C CA . ARG A 1 125 ? 4.060 21.077 -0.897 1.00 91.69 125 ARG A CA 1
ATOM 949 C C . ARG A 1 125 ? 3.769 21.746 -2.244 1.00 91.69 125 ARG A C 1
ATOM 951 O O . ARG A 1 125 ? 4.703 22.241 -2.874 1.00 91.69 125 ARG A O 1
ATOM 958 N N . TRP A 1 126 ? 2.524 21.756 -2.707 1.00 90.56 126 TRP A N 1
ATOM 959 C CA . TRP A 1 126 ? 2.176 22.304 -4.025 1.00 90.56 126 TRP A CA 1
ATOM 960 C C . TRP A 1 126 ? 0.826 23.029 -4.031 1.00 90.56 126 TRP A C 1
ATOM 962 O O . TRP A 1 126 ? -0.014 22.812 -3.158 1.00 90.56 126 TRP A O 1
ATOM 972 N N . GLY A 1 127 ? 0.617 23.858 -5.059 1.00 86.69 127 GLY A N 1
ATOM 973 C CA . GLY A 1 127 ? -0.640 24.571 -5.304 1.00 86.69 127 GLY A CA 1
ATOM 974 C C . GLY A 1 127 ? -0.980 25.612 -4.235 1.00 86.69 127 GLY A C 1
ATOM 975 O O . GLY A 1 127 ? -0.160 25.942 -3.387 1.00 86.69 127 GLY A O 1
ATOM 976 N N . ALA A 1 128 ? -2.214 26.121 -4.247 1.00 85.88 128 ALA A N 1
ATOM 977 C CA . ALA A 1 128 ? -2.661 27.125 -3.274 1.00 85.88 128 ALA A CA 1
ATOM 978 C C . ALA A 1 128 ? -2.528 26.647 -1.814 1.00 85.88 128 ALA A C 1
ATOM 980 O O . ALA A 1 128 ? -2.191 27.434 -0.930 1.00 85.88 128 ALA A O 1
ATOM 981 N N . ALA A 1 129 ? -2.717 25.344 -1.572 1.00 84.69 129 ALA A N 1
ATOM 982 C CA . ALA A 1 129 ? -2.587 24.739 -0.250 1.00 84.69 129 ALA A CA 1
ATOM 983 C C . ALA A 1 129 ? -1.180 24.907 0.354 1.00 84.69 129 ALA A C 1
ATOM 985 O O . ALA A 1 129 ? -1.062 24.983 1.576 1.00 84.69 129 ALA A O 1
ATOM 986 N N . SER A 1 130 ? -0.116 25.037 -0.457 1.00 86.81 130 SER A N 1
ATOM 987 C CA . SER A 1 130 ? 1.258 25.175 0.056 1.00 86.81 130 SER A CA 1
ATOM 988 C C . SER A 1 130 ? 1.495 26.431 0.900 1.00 86.81 130 SER A C 1
ATOM 990 O O . SER A 1 130 ? 2.508 26.508 1.597 1.00 86.81 130 SER A O 1
ATOM 992 N N . SER A 1 131 ? 0.572 27.398 0.847 1.00 87.19 131 SER A N 1
ATOM 993 C CA . SER A 1 131 ? 0.547 28.574 1.724 1.00 87.19 131 SER A CA 1
ATOM 994 C C . SER A 1 131 ? 0.393 28.216 3.209 1.00 87.19 131 SER A C 1
ATOM 996 O O . SER A 1 131 ? 0.922 28.930 4.056 1.00 87.19 131 SER A O 1
ATOM 998 N N . SER A 1 132 ? -0.244 27.084 3.535 1.00 87.19 132 SER A N 1
ATOM 999 C CA . SER A 1 132 ? -0.387 26.582 4.906 1.00 87.19 132 SER A CA 1
ATOM 1000 C C . SER A 1 132 ? 0.671 25.525 5.242 1.00 87.19 132 SER A C 1
ATOM 1002 O O . SER A 1 132 ? 1.067 24.706 4.402 1.00 87.19 132 SER A O 1
ATOM 1004 N N . THR A 1 133 ? 1.132 25.506 6.494 1.00 82.75 133 THR A N 1
ATOM 1005 C CA . THR A 1 133 ? 2.006 24.454 7.043 1.00 82.75 133 THR A CA 1
ATOM 1006 C C . THR A 1 133 ? 1.313 23.095 7.137 1.00 82.75 133 THR A C 1
ATOM 1008 O O . THR A 1 133 ? 2.006 22.079 7.139 1.00 82.75 133 THR A O 1
ATOM 1011 N N . GLU A 1 134 ? -0.021 23.072 7.131 1.00 83.44 134 GLU A N 1
ATOM 1012 C CA . GLU A 1 134 ? -0.857 21.864 7.167 1.00 83.44 134 GLU A CA 1
ATOM 1013 C C . GLU A 1 134 ? -0.995 21.175 5.801 1.00 83.44 134 GLU A C 1
ATOM 1015 O O . GLU A 1 134 ? -1.609 20.114 5.691 1.00 83.44 134 GLU A O 1
ATOM 1020 N N . SER A 1 135 ? -0.441 21.759 4.733 1.00 86.44 135 SER A N 1
ATOM 1021 C CA . SER A 1 135 ? -0.541 21.146 3.409 1.00 86.44 135 SER A CA 1
ATOM 1022 C C . SER A 1 135 ? 0.214 19.829 3.306 1.00 86.44 135 SER A C 1
ATOM 1024 O O . SER A 1 135 ? 1.313 19.655 3.843 1.00 86.44 135 SER A O 1
ATOM 1026 N N . LEU A 1 136 ? -0.390 18.910 2.549 1.00 90.25 136 LEU A N 1
ATOM 1027 C CA . LEU A 1 136 ? 0.159 17.589 2.296 1.00 90.25 136 LEU A CA 1
ATOM 1028 C C . LEU A 1 136 ? 1.576 17.695 1.720 1.00 90.25 136 LEU A C 1
ATOM 1030 O O . LEU A 1 136 ? 1.832 18.419 0.755 1.00 90.25 136 LEU A O 1
ATOM 1034 N N . ARG A 1 137 ? 2.487 16.924 2.312 1.00 91.62 137 ARG A N 1
ATOM 1035 C CA . ARG A 1 137 ? 3.842 16.724 1.810 1.00 91.62 137 ARG A CA 1
ATOM 1036 C C . ARG A 1 137 ? 3.892 15.406 1.059 1.00 91.62 137 ARG A C 1
ATOM 1038 O O . ARG A 1 137 ? 3.581 14.361 1.616 1.00 91.62 137 ARG A O 1
ATOM 1045 N N . TRP A 1 138 ? 4.312 15.447 -0.196 1.00 93.62 138 TRP A N 1
ATOM 1046 C CA . TRP A 1 138 ? 4.468 14.249 -1.023 1.00 93.62 138 TRP A CA 1
ATOM 1047 C C . TRP A 1 138 ? 5.680 14.396 -1.935 1.00 93.62 138 TRP A C 1
ATOM 1049 O O . TRP A 1 138 ? 6.202 15.497 -2.103 1.00 93.62 138 TRP A O 1
ATOM 1059 N N . VAL A 1 139 ? 6.149 13.304 -2.537 1.00 92.25 139 VAL A N 1
ATOM 1060 C CA . VAL A 1 139 ? 7.296 13.359 -3.462 1.00 92.25 139 VAL A CA 1
ATOM 1061 C C . VAL A 1 139 ? 6.996 14.189 -4.719 1.00 92.25 139 VAL A C 1
ATOM 1063 O O . VAL A 1 139 ? 7.900 14.806 -5.278 1.00 92.25 139 VAL A O 1
ATOM 1066 N N . ARG A 1 140 ? 5.728 14.231 -5.151 1.00 91.12 140 ARG A N 1
ATOM 1067 C CA . ARG A 1 140 ? 5.177 15.000 -6.284 1.00 91.12 140 ARG A CA 1
ATOM 1068 C C . ARG A 1 140 ? 3.670 15.237 -6.076 1.00 91.12 140 ARG A C 1
ATOM 1070 O O . ARG A 1 140 ? 3.082 14.548 -5.253 1.00 91.12 140 ARG A O 1
ATOM 1077 N N . PRO A 1 141 ? 3.010 16.143 -6.813 1.00 91.19 141 PRO A N 1
ATOM 1078 C CA . PRO A 1 141 ? 1.561 16.303 -6.706 1.00 91.19 141 PRO A CA 1
ATOM 1079 C C . PRO A 1 141 ? 0.807 15.001 -7.014 1.00 91.19 141 PRO A C 1
ATOM 1081 O O . PRO A 1 141 ? 0.915 14.478 -8.127 1.00 91.19 141 PRO A O 1
ATOM 1084 N N . LEU A 1 142 ? 0.036 14.488 -6.049 1.00 91.69 142 LEU A N 1
ATOM 1085 C CA . LEU A 1 142 ? -0.859 13.347 -6.269 1.00 91.69 142 LEU A CA 1
ATOM 1086 C C . LEU A 1 142 ? -1.871 13.687 -7.372 1.00 91.69 142 LEU A C 1
ATOM 1088 O O . LEU A 1 142 ? -2.412 14.789 -7.399 1.00 91.69 142 LEU A O 1
ATOM 1092 N N . GLN A 1 143 ? -2.097 12.746 -8.291 1.00 91.94 143 GLN A N 1
ATOM 1093 C CA . GLN A 1 143 ? -2.978 12.944 -9.453 1.00 91.94 143 GLN A CA 1
ATOM 1094 C C . GLN A 1 143 ? -4.292 12.161 -9.354 1.00 91.94 143 GLN A C 1
ATOM 1096 O O . GLN A 1 143 ? -5.232 12.455 -10.080 1.00 91.94 143 GLN A O 1
ATOM 1101 N N . GLY A 1 144 ? -4.364 11.155 -8.482 1.00 94.69 144 GLY A N 1
ATOM 1102 C CA . GLY A 1 144 ? -5.552 10.326 -8.315 1.00 94.69 144 GLY A CA 1
ATOM 1103 C C . GLY A 1 144 ? -5.325 9.204 -7.311 1.00 94.69 144 GLY A C 1
ATOM 1104 O O . GLY A 1 144 ? -4.183 8.876 -6.981 1.00 94.69 144 GLY A O 1
ATOM 1105 N N . ILE A 1 145 ? -6.425 8.633 -6.825 1.00 97.00 145 ILE A N 1
ATOM 1106 C CA . ILE A 1 145 ? -6.443 7.508 -5.889 1.00 97.00 145 ILE A CA 1
ATOM 1107 C C . ILE A 1 145 ? -7.424 6.475 -6.446 1.00 97.00 145 ILE A C 1
ATOM 1109 O O . ILE A 1 145 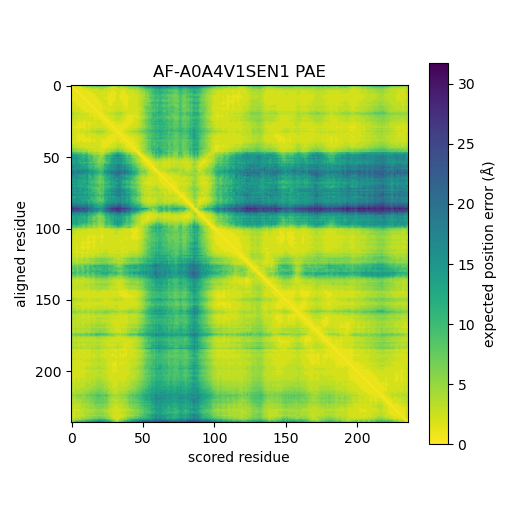? -8.596 6.783 -6.647 1.00 97.00 145 ILE A O 1
ATOM 1113 N N . VAL A 1 146 ? -6.957 5.248 -6.678 1.00 97.50 146 VAL A N 1
ATOM 1114 C CA . VAL A 1 146 ? -7.837 4.103 -6.948 1.00 97.50 146 VAL A CA 1
ATOM 1115 C C . VAL A 1 146 ? -7.887 3.254 -5.689 1.00 97.50 146 VAL A C 1
ATOM 1117 O O . VAL A 1 146 ? -6.844 2.801 -5.224 1.00 97.50 146 VAL A O 1
ATOM 1120 N N . ALA A 1 147 ? -9.079 3.069 -5.123 1.00 97.94 147 ALA A N 1
ATOM 1121 C CA . ALA A 1 147 ? -9.257 2.335 -3.872 1.00 97.94 147 ALA A CA 1
ATOM 1122 C C . ALA A 1 147 ? -10.487 1.428 -3.946 1.00 97.94 147 ALA A C 1
ATOM 1124 O O . ALA A 1 147 ? -11.622 1.899 -3.990 1.00 97.94 147 ALA A O 1
ATOM 1125 N N . LEU A 1 148 ? -10.246 0.119 -3.962 1.00 97.94 148 LEU A N 1
ATOM 1126 C CA . LEU A 1 148 ? -11.261 -0.912 -4.158 1.00 97.94 148 LEU A CA 1
ATOM 1127 C C . LEU A 1 148 ? -11.130 -1.995 -3.082 1.00 97.94 148 LEU A C 1
ATOM 1129 O O . LEU A 1 148 ? -10.020 -2.411 -2.751 1.00 97.94 148 LEU A O 1
ATOM 1133 N N . LEU A 1 149 ? -12.265 -2.475 -2.575 1.00 97.31 149 LEU A N 1
ATOM 1134 C CA . LEU A 1 149 ? -12.385 -3.681 -1.759 1.00 97.31 149 LEU A CA 1
ATOM 1135 C C . LEU A 1 149 ? -13.272 -4.672 -2.514 1.00 97.31 149 LEU A C 1
ATOM 1137 O O . LEU A 1 149 ? -14.487 -4.492 -2.594 1.00 97.31 149 LEU A O 1
ATOM 1141 N N . GLY A 1 150 ? -12.651 -5.699 -3.097 1.00 95.44 150 GLY A N 1
ATOM 1142 C CA . GLY A 1 150 ? -13.318 -6.518 -4.107 1.00 95.44 150 GLY A CA 1
ATOM 1143 C C . GLY A 1 150 ? -13.655 -5.661 -5.327 1.00 95.44 150 GLY A C 1
ATOM 1144 O O . GLY A 1 150 ? -12.754 -5.105 -5.953 1.00 95.44 150 GLY A O 1
ATOM 1145 N N . ASP A 1 151 ? -14.944 -5.539 -5.618 1.00 95.44 151 ASP A N 1
ATOM 1146 C CA . ASP A 1 151 ? -15.536 -4.705 -6.668 1.00 95.44 151 ASP A CA 1
ATOM 1147 C C . ASP A 1 151 ? -16.139 -3.388 -6.137 1.00 95.44 151 ASP A C 1
ATOM 1149 O O . ASP A 1 151 ? -16.667 -2.579 -6.902 1.00 95.44 151 ASP A O 1
ATOM 1153 N N . LYS A 1 152 ? -16.062 -3.144 -4.822 1.00 97.00 152 LYS A N 1
ATOM 1154 C CA . LYS A 1 152 ? -16.661 -1.970 -4.179 1.00 97.00 152 LYS A CA 1
ATOM 1155 C C . LYS A 1 152 ? -15.648 -0.849 -4.020 1.00 97.00 152 LYS A C 1
ATOM 1157 O O . LYS A 1 152 ? -14.546 -1.058 -3.513 1.00 97.00 152 LYS A O 1
ATOM 1162 N N . LEU A 1 153 ? -16.059 0.366 -4.376 1.00 97.81 153 LEU A N 1
ATOM 1163 C CA . LEU A 1 153 ? -15.294 1.580 -4.105 1.00 97.81 153 LEU A CA 1
ATOM 1164 C C . LEU A 1 153 ? -15.120 1.780 -2.595 1.00 97.81 153 LEU A C 1
ATOM 1166 O O . LEU A 1 153 ? -16.090 1.720 -1.840 1.00 97.81 153 LEU A O 1
ATOM 1170 N N . VAL A 1 154 ? -13.890 2.071 -2.175 1.00 98.00 154 VAL A N 1
ATOM 1171 C CA . VAL A 1 154 ? -13.571 2.534 -0.820 1.00 98.00 154 VAL A CA 1
ATOM 1172 C C . VAL A 1 154 ? -13.461 4.062 -0.859 1.00 98.00 154 VAL A C 1
ATOM 1174 O O . VAL A 1 154 ? -12.487 4.572 -1.421 1.00 98.00 154 VAL A O 1
ATOM 1177 N N . PRO A 1 155 ? -14.431 4.818 -0.302 1.00 97.62 155 PRO A N 1
ATOM 1178 C CA . PRO A 1 155 ? -14.425 6.276 -0.370 1.00 97.62 155 PRO A CA 1
ATOM 1179 C C . PRO A 1 155 ? -13.301 6.869 0.481 1.00 97.62 155 PRO A C 1
ATOM 1181 O O . PRO A 1 155 ? -13.223 6.638 1.687 1.00 97.62 155 PRO A O 1
ATOM 1184 N N . ILE A 1 156 ? -12.433 7.654 -0.149 1.00 97.69 156 ILE A N 1
ATOM 1185 C CA . ILE A 1 156 ? -11.296 8.328 0.477 1.00 97.69 156 ILE A CA 1
ATOM 1186 C C . ILE A 1 156 ? -11.274 9.755 -0.044 1.00 97.69 156 ILE A C 1
ATOM 1188 O O . ILE A 1 156 ? -11.409 9.973 -1.246 1.00 97.69 156 ILE A O 1
ATOM 1192 N N . LYS A 1 157 ? -11.072 10.720 0.855 1.00 95.38 157 LYS A N 1
ATOM 1193 C CA . LYS A 1 157 ? -10.840 12.120 0.496 1.00 95.38 157 LYS A CA 1
ATOM 1194 C C . LYS A 1 157 ? -9.552 12.602 1.141 1.00 95.38 157 LYS A C 1
ATOM 1196 O O . LYS A 1 157 ? -9.469 12.652 2.365 1.00 95.38 157 LYS A O 1
ATOM 1201 N N . VAL A 1 158 ? -8.549 12.938 0.332 1.00 90.69 158 VAL A N 1
ATOM 1202 C CA . VAL A 1 158 ? -7.239 13.407 0.813 1.00 90.69 158 VAL A CA 1
ATOM 1203 C C . VAL A 1 158 ? -6.703 14.488 -0.115 1.00 90.69 158 VAL A C 1
ATOM 1205 O O . VAL A 1 158 ? -6.658 14.303 -1.326 1.00 90.69 158 VAL A O 1
ATOM 1208 N N . ALA A 1 159 ? -6.279 15.619 0.456 1.00 84.19 159 ALA A N 1
ATOM 1209 C CA . ALA A 1 159 ? -5.685 16.743 -0.280 1.00 84.19 159 ALA A CA 1
ATOM 1210 C C . ALA A 1 159 ? -6.510 17.210 -1.502 1.00 84.19 159 ALA A C 1
ATOM 1212 O O . ALA A 1 159 ? -5.951 17.546 -2.544 1.00 84.19 159 ALA A O 1
ATOM 1213 N N . GLY A 1 160 ? -7.842 17.216 -1.372 1.00 87.00 160 GLY A N 1
ATOM 1214 C CA . GLY A 1 160 ? -8.769 17.612 -2.439 1.00 87.00 160 GLY A CA 1
ATOM 1215 C C . GLY A 1 160 ? -9.008 16.552 -3.520 1.00 87.00 160 GLY A C 1
ATOM 1216 O O . GLY A 1 160 ? -9.745 16.818 -4.462 1.00 87.00 160 GLY A O 1
ATOM 1217 N N . LEU A 1 161 ? -8.414 15.362 -3.392 1.00 92.44 161 LEU A N 1
ATOM 1218 C CA . LEU A 1 161 ? -8.675 14.219 -4.262 1.00 92.44 161 LEU A CA 1
ATOM 1219 C C . LEU A 1 161 ? -9.713 13.299 -3.633 1.00 92.44 161 LEU A C 1
ATOM 1221 O O . LEU A 1 161 ? -9.670 13.046 -2.428 1.00 92.44 161 LEU A O 1
ATOM 1225 N N . GLU A 1 162 ? -10.583 12.753 -4.474 1.00 97.25 162 GLU A N 1
ATOM 1226 C CA . GLU A 1 162 ? -11.503 11.677 -4.120 1.00 97.25 162 GLU A CA 1
ATOM 1227 C C . GLU A 1 162 ? -11.032 10.374 -4.769 1.00 97.25 162 GLU A C 1
ATOM 1229 O O . GLU A 1 162 ? -10.507 10.381 -5.888 1.00 97.25 162 GLU A O 1
ATOM 1234 N N . SER A 1 163 ? -11.178 9.252 -4.064 1.00 98.12 163 SER A N 1
ATOM 1235 C CA . SER A 1 163 ? -10.912 7.948 -4.662 1.00 98.12 163 SER A CA 1
ATOM 1236 C C . SER A 1 163 ? -11.948 7.599 -5.725 1.00 98.12 163 SER A C 1
ATOM 1238 O O . SER A 1 163 ? -13.121 7.961 -5.635 1.00 98.12 163 SER A O 1
ATOM 1240 N N . GLY A 1 164 ? -11.513 6.844 -6.727 1.00 97.62 164 GLY A N 1
ATOM 1241 C CA . GLY A 1 164 ? -12.376 6.341 -7.784 1.00 97.62 164 GLY A CA 1
ATOM 1242 C C . GLY A 1 164 ? -11.930 4.980 -8.296 1.00 97.62 164 GLY A C 1
ATOM 1243 O O . GLY A 1 164 ? -11.080 4.308 -7.713 1.00 97.62 164 GLY A O 1
ATOM 1244 N N . VAL A 1 165 ? -12.515 4.591 -9.424 1.00 97.44 165 VAL A N 1
ATOM 1245 C CA . VAL A 1 165 ? -12.186 3.351 -10.149 1.00 97.44 165 VAL A CA 1
ATOM 1246 C C . VAL A 1 165 ? -11.407 3.615 -11.437 1.00 97.44 165 VAL A C 1
ATOM 1248 O O . VAL A 1 165 ? -10.975 2.688 -12.116 1.00 97.44 165 VAL A O 1
ATOM 1251 N N . GLN A 1 166 ? -11.230 4.889 -11.784 1.00 96.88 166 GLN A N 1
ATOM 1252 C CA . GLN A 1 166 ? -10.606 5.323 -13.024 1.00 96.88 166 GLN A CA 1
ATOM 1253 C C . GLN A 1 166 ? -9.113 5.589 -12.836 1.00 96.88 166 GLN A C 1
ATOM 1255 O O . GLN A 1 166 ? -8.672 6.136 -11.827 1.00 96.88 166 GLN A O 1
ATOM 1260 N N . THR A 1 167 ? -8.328 5.230 -13.843 1.00 96.25 167 THR A N 1
ATOM 1261 C CA . THR A 1 167 ? -6.910 5.576 -13.952 1.00 96.25 167 THR A CA 1
ATOM 1262 C C . THR A 1 167 ? -6.541 5.754 -15.422 1.00 96.25 167 THR A C 1
ATOM 1264 O O . THR A 1 167 ? -7.407 5.716 -16.290 1.00 96.25 167 THR A O 1
ATOM 1267 N N . VAL A 1 168 ? -5.267 5.973 -15.719 1.00 95.62 168 VAL A N 1
ATOM 1268 C CA . VAL A 1 168 ? -4.749 6.087 -17.089 1.00 95.62 168 VAL A CA 1
ATOM 1269 C C . VAL A 1 168 ? -3.646 5.065 -17.317 1.00 95.62 168 VAL A C 1
ATOM 1271 O O . VAL A 1 168 ? -3.000 4.631 -16.359 1.00 95.62 168 VAL A O 1
ATOM 1274 N N . GLY A 1 169 ? -3.418 4.698 -18.575 1.00 94.94 169 GLY A N 1
ATOM 1275 C CA . GLY A 1 169 ? -2.310 3.844 -18.996 1.00 94.94 169 GLY A CA 1
ATOM 1276 C C . GLY A 1 169 ? -0.980 4.587 -19.130 1.00 94.94 169 GLY A C 1
ATOM 1277 O O . GLY A 1 169 ? -0.708 5.575 -18.434 1.00 94.94 169 GLY A O 1
ATOM 1278 N N . HIS A 1 170 ? -0.135 4.103 -20.039 1.00 95.50 170 HIS A N 1
ATOM 1279 C CA . HIS A 1 170 ? 1.112 4.764 -20.396 1.00 95.50 170 HIS A CA 1
ATOM 1280 C C . HIS A 1 170 ? 0.836 6.119 -21.050 1.00 95.50 170 HIS A C 1
ATOM 1282 O O . HIS A 1 170 ? 0.038 6.222 -21.982 1.00 95.50 170 HIS A O 1
ATOM 1288 N N . ARG A 1 171 ? 1.558 7.162 -20.629 1.00 91.62 171 ARG A N 1
ATOM 1289 C CA . ARG A 1 171 ? 1.286 8.554 -21.034 1.00 91.62 171 ARG A CA 1
ATOM 1290 C C . ARG A 1 171 ? 1.246 8.769 -22.551 1.00 91.62 171 ARG A C 1
ATOM 1292 O O . ARG A 1 171 ? 0.490 9.613 -23.016 1.00 91.62 171 ARG A O 1
ATOM 1299 N N . PHE A 1 172 ? 2.080 8.046 -23.293 1.00 93.56 172 PHE A N 1
ATOM 1300 C CA . PHE A 1 172 ? 2.206 8.205 -24.744 1.00 93.56 172 PHE A CA 1
ATOM 1301 C C . PHE A 1 172 ? 1.563 7.068 -25.537 1.00 93.56 172 PHE A C 1
ATOM 1303 O O . PHE A 1 172 ? 1.089 7.293 -26.643 1.00 93.56 172 PHE A O 1
ATOM 1310 N N . HIS A 1 173 ? 1.539 5.857 -24.977 1.00 95.25 173 HIS A N 1
ATOM 1311 C CA . HIS A 1 173 ? 1.096 4.659 -25.698 1.00 95.25 173 HIS A CA 1
ATOM 1312 C C . HIS A 1 173 ? -0.371 4.324 -25.407 1.00 95.25 173 HIS A C 1
ATOM 1314 O O . HIS A 1 173 ? -1.015 3.664 -26.212 1.00 95.25 173 HIS A O 1
ATOM 1320 N N . HIS A 1 174 ? -0.918 4.804 -24.284 1.00 95.00 174 HIS A N 1
ATOM 1321 C CA . HIS A 1 174 ? -2.321 4.634 -23.920 1.00 95.00 174 HIS A CA 1
ATOM 1322 C C . HIS A 1 174 ? -2.806 5.765 -22.983 1.00 95.00 174 HIS A C 1
ATOM 1324 O O . HIS A 1 174 ? -3.013 5.543 -21.787 1.00 95.00 174 HIS A O 1
ATOM 1330 N N . PRO A 1 175 ? -2.973 7.003 -23.491 1.00 91.62 175 PRO A N 1
ATOM 1331 C CA . PRO A 1 175 ? -3.337 8.160 -22.664 1.00 91.62 175 PRO A CA 1
ATOM 1332 C C . PRO A 1 175 ? -4.799 8.155 -22.185 1.00 91.62 175 PRO A C 1
ATOM 1334 O O . PRO A 1 175 ? -5.167 8.982 -21.353 1.00 91.62 175 PRO A O 1
ATOM 1337 N N . GLY A 1 176 ? -5.635 7.264 -22.728 1.00 93.88 176 GLY A N 1
ATOM 1338 C CA . GLY A 1 176 ? -7.052 7.165 -22.392 1.00 93.88 176 GLY A CA 1
ATOM 1339 C C . GLY A 1 176 ? -7.300 6.748 -20.942 1.00 93.88 176 GLY A C 1
ATOM 1340 O O . GLY A 1 176 ? -6.494 6.050 -20.322 1.00 93.88 176 GLY A O 1
ATOM 1341 N N . ILE A 1 177 ? -8.445 7.183 -20.412 1.00 96.62 177 ILE A N 1
ATOM 1342 C CA . ILE A 1 177 ? -8.934 6.738 -19.108 1.00 96.62 177 ILE A CA 1
ATOM 1343 C C . ILE A 1 177 ? -9.397 5.286 -19.226 1.00 96.62 177 ILE A C 1
ATOM 1345 O O . ILE A 1 177 ? -10.138 4.929 -20.141 1.00 96.62 177 ILE A O 1
ATOM 1349 N N . ILE A 1 178 ? -9.003 4.473 -18.254 1.00 97.00 178 ILE A N 1
ATOM 1350 C CA . ILE A 1 178 ? -9.438 3.089 -18.080 1.00 97.00 178 ILE A CA 1
ATOM 1351 C C . ILE A 1 178 ? -10.082 2.914 -16.708 1.00 97.00 178 ILE A C 1
ATOM 1353 O O . ILE A 1 178 ? -9.828 3.691 -15.787 1.00 97.00 178 ILE A O 1
ATOM 1357 N N . THR A 1 179 ? -10.895 1.870 -16.559 1.00 97.19 179 THR A N 1
ATOM 1358 C CA . THR A 1 179 ? -11.551 1.532 -15.289 1.00 97.19 179 THR A CA 1
ATOM 1359 C C . THR A 1 179 ? -11.015 0.217 -14.734 1.00 97.19 179 THR A C 1
ATOM 1361 O O . THR A 1 179 ? -10.986 -0.804 -15.427 1.00 97.19 179 THR A O 1
ATOM 1364 N N . ILE A 1 180 ? -10.618 0.232 -13.467 1.00 97.81 180 ILE A N 1
ATOM 1365 C CA . ILE A 1 180 ? -10.194 -0.941 -12.704 1.00 97.81 180 ILE A CA 1
ATOM 1366 C C . ILE A 1 180 ? -11.423 -1.534 -12.020 1.00 97.81 180 ILE A C 1
ATOM 1368 O O . ILE A 1 180 ? -12.180 -0.809 -11.379 1.00 97.81 180 ILE A O 1
ATOM 1372 N N . GLY A 1 181 ? -11.640 -2.838 -12.203 1.00 95.56 181 GLY A N 1
ATOM 1373 C CA . GLY A 1 181 ? -12.797 -3.526 -11.631 1.00 95.56 181 GLY A CA 1
ATOM 1374 C C . GLY A 1 181 ? -12.484 -4.106 -10.259 1.00 95.56 181 GLY A C 1
ATOM 1375 O O . GLY A 1 181 ? -13.328 -4.078 -9.372 1.00 95.56 181 GLY A O 1
ATOM 1376 N N . SER A 1 182 ? -11.264 -4.614 -10.071 1.00 96.44 182 SER A N 1
ATOM 1377 C CA . SER A 1 182 ? -10.809 -5.152 -8.789 1.00 96.44 182 SER A CA 1
ATOM 1378 C C . SER A 1 182 ? -9.285 -5.276 -8.745 1.00 96.44 182 SER A C 1
ATOM 1380 O O . SER A 1 18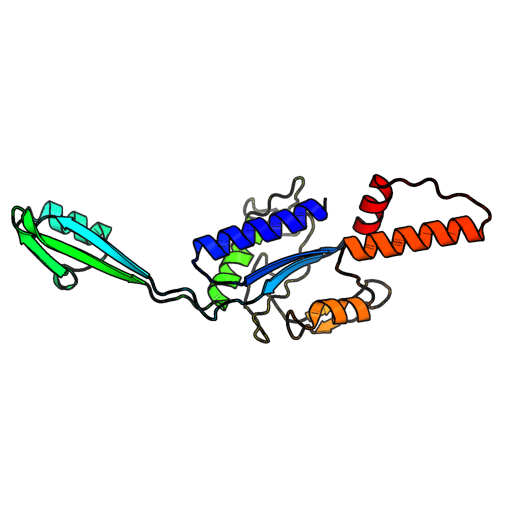2 ? -8.582 -5.087 -9.733 1.00 96.44 182 SER A O 1
ATOM 1382 N N . ALA A 1 183 ? -8.742 -5.693 -7.603 1.00 95.19 183 ALA A N 1
ATOM 1383 C CA . ALA A 1 183 ? -7.326 -6.050 -7.518 1.00 95.19 183 ALA A CA 1
ATOM 1384 C C . ALA A 1 183 ? -6.937 -7.272 -8.383 1.00 95.19 183 ALA A C 1
ATOM 1386 O O . ALA A 1 183 ? -5.751 -7.512 -8.603 1.00 95.19 183 ALA A O 1
ATOM 1387 N N . ALA A 1 184 ? -7.900 -8.081 -8.844 1.00 93.38 184 ALA A N 1
ATOM 1388 C CA . ALA A 1 184 ? -7.623 -9.250 -9.681 1.00 93.38 184 ALA A CA 1
ATOM 1389 C C . ALA A 1 184 ? -7.324 -8.879 -11.142 1.00 93.38 184 ALA A C 1
ATOM 1391 O O . ALA A 1 184 ? -6.511 -9.543 -11.773 1.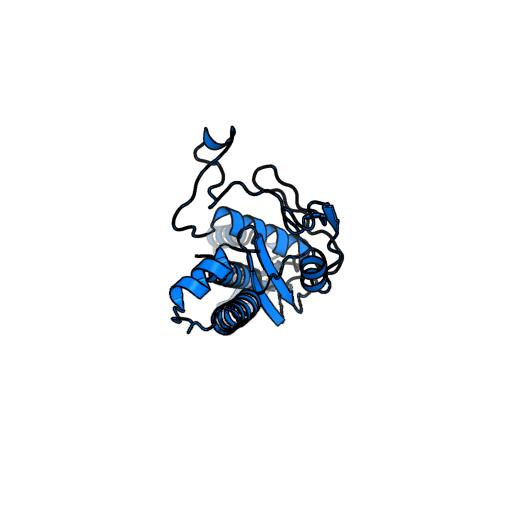00 93.38 184 ALA A O 1
ATOM 1392 N N . ASP A 1 185 ? -7.938 -7.812 -11.666 1.00 93.69 185 ASP A N 1
ATOM 1393 C CA . ASP A 1 185 ? -7.750 -7.385 -13.059 1.00 93.69 185 ASP A CA 1
ATOM 1394 C C . ASP A 1 185 ? -6.728 -6.251 -13.227 1.00 93.69 185 ASP A C 1
ATOM 1396 O O . ASP A 1 185 ? -6.334 -5.944 -14.350 1.00 93.69 185 ASP A O 1
ATOM 1400 N N . TYR A 1 186 ? -6.268 -5.653 -12.122 1.00 97.12 186 TYR A N 1
ATOM 1401 C CA . TYR A 1 186 ? -5.392 -4.484 -12.138 1.00 97.12 186 TYR A CA 1
ATOM 1402 C C . TYR A 1 186 ? -4.113 -4.695 -12.960 1.00 97.12 186 TYR A C 1
ATOM 1404 O O . TYR A 1 186 ? -3.836 -3.915 -13.867 1.00 97.12 186 TYR A O 1
ATOM 1412 N N . ILE A 1 187 ? -3.342 -5.745 -12.660 1.00 96.44 187 ILE A N 1
ATOM 1413 C CA . ILE A 1 187 ? -2.032 -5.987 -13.290 1.00 96.44 187 ILE A CA 1
ATOM 1414 C C . ILE A 1 187 ? -2.190 -6.165 -14.805 1.00 96.44 187 ILE A C 1
ATOM 1416 O O . ILE A 1 187 ? -1.518 -5.484 -15.581 1.00 96.44 187 ILE A O 1
ATOM 1420 N N . GLU A 1 188 ? -3.130 -7.012 -15.225 1.00 96.69 188 GLU A N 1
ATOM 1421 C CA . GLU A 1 188 ? -3.381 -7.296 -16.640 1.00 96.69 188 GLU A CA 1
ATOM 1422 C C . GLU A 1 188 ? -3.943 -6.084 -17.390 1.00 96.69 188 GLU A C 1
ATOM 1424 O O . GLU A 1 188 ? -3.497 -5.780 -18.497 1.00 96.69 188 GLU A O 1
ATOM 1429 N N . LYS A 1 189 ? -4.858 -5.318 -16.781 1.00 97.31 189 LYS A N 1
ATOM 1430 C CA . LYS A 1 189 ? -5.361 -4.070 -17.378 1.00 97.31 189 LYS A CA 1
ATOM 1431 C C . LYS A 1 189 ? -4.254 -3.039 -17.558 1.00 97.31 189 LYS A C 1
ATOM 1433 O O . LYS A 1 189 ? -4.174 -2.417 -18.615 1.00 97.31 189 LYS A O 1
ATOM 1438 N N . MET A 1 190 ? -3.390 -2.863 -16.558 1.00 97.50 190 MET A N 1
ATOM 1439 C CA . MET A 1 190 ? -2.259 -1.941 -16.669 1.00 97.50 190 MET A CA 1
ATOM 1440 C C . MET A 1 190 ? -1.289 -2.389 -17.766 1.00 97.50 190 MET A C 1
ATOM 1442 O O . MET A 1 190 ? -0.882 -1.558 -18.581 1.00 97.50 190 MET A O 1
ATOM 1446 N N . ARG A 1 191 ? -1.000 -3.694 -17.865 1.00 97.00 191 ARG A N 1
ATOM 1447 C CA . ARG A 1 191 ? -0.169 -4.258 -18.937 1.00 97.00 191 ARG A CA 1
ATOM 1448 C C . ARG A 1 191 ? -0.768 -4.008 -20.320 1.00 97.00 191 ARG A C 1
ATOM 1450 O O . ARG A 1 191 ? -0.054 -3.534 -21.201 1.00 97.00 191 ARG A O 1
ATOM 1457 N N . ALA A 1 192 ? -2.065 -4.260 -20.505 1.00 97.12 192 ALA A N 1
ATOM 1458 C CA . ALA A 1 192 ? -2.777 -3.980 -21.757 1.00 97.12 192 ALA A CA 1
ATOM 1459 C C . ALA A 1 192 ? -2.714 -2.493 -22.154 1.00 97.12 192 ALA A C 1
ATOM 1461 O O . ALA A 1 192 ? -2.817 -2.149 -23.328 1.00 97.12 192 ALA A O 1
ATOM 1462 N N . CYS A 1 193 ? -2.489 -1.616 -21.176 1.00 97.25 193 CYS A N 1
ATOM 1463 C CA . CYS A 1 193 ? -2.324 -0.180 -21.362 1.00 97.25 193 CYS A CA 1
ATOM 1464 C C . CYS A 1 193 ? -0.849 0.261 -21.352 1.00 97.25 193 CYS A C 1
ATOM 1466 O O . CYS A 1 193 ? -0.557 1.426 -21.069 1.00 97.25 193 CYS A O 1
ATOM 1468 N N . HIS A 1 194 ? 0.070 -0.658 -21.672 1.00 96.56 194 HIS A N 1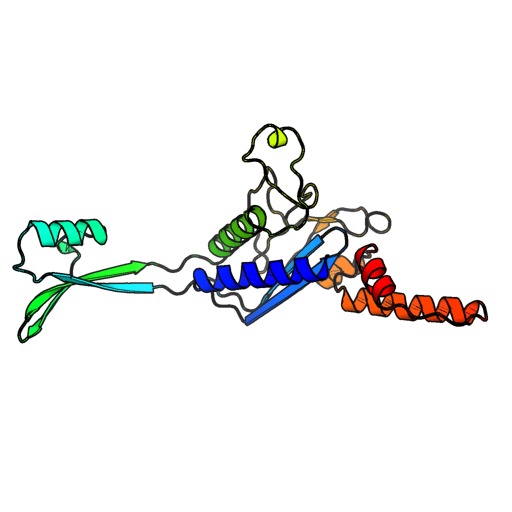
ATOM 1469 C CA . HIS A 1 194 ? 1.517 -0.446 -21.769 1.00 96.56 194 HIS A CA 1
ATOM 1470 C C . HIS A 1 194 ? 2.199 -0.020 -20.460 1.00 96.56 194 HIS A C 1
ATOM 1472 O O . HIS A 1 194 ? 3.171 0.725 -20.490 1.00 96.56 194 HIS A O 1
ATOM 1478 N N . VAL A 1 195 ? 1.697 -0.471 -19.309 1.00 96.62 195 VAL A N 1
ATOM 1479 C CA . VAL A 1 195 ? 2.337 -0.247 -18.006 1.00 96.62 195 VAL A CA 1
ATOM 1480 C C . VAL A 1 195 ? 2.614 -1.592 -17.347 1.00 96.62 195 VAL A C 1
ATOM 1482 O O . VAL A 1 195 ? 1.708 -2.241 -16.825 1.00 96.62 195 VAL A O 1
ATOM 1485 N N . VAL A 1 196 ? 3.879 -2.002 -17.324 1.00 96.19 196 VAL A N 1
ATOM 1486 C CA . VAL A 1 196 ? 4.304 -3.184 -16.564 1.00 96.19 196 VAL A CA 1
ATOM 1487 C C . VAL A 1 196 ? 4.488 -2.754 -15.115 1.00 96.19 196 VAL A C 1
ATOM 1489 O O . VAL A 1 196 ? 5.398 -1.991 -14.812 1.00 96.19 196 VAL A O 1
ATOM 1492 N N . VAL A 1 197 ? 3.614 -3.177 -14.203 1.00 95.50 197 VAL A N 1
ATOM 1493 C CA . VAL A 1 197 ? 3.624 -2.668 -12.816 1.00 95.50 197 VAL A CA 1
ATOM 1494 C C . VAL A 1 197 ? 4.724 -3.285 -11.951 1.00 95.50 197 VAL A C 1
ATOM 1496 O O . VAL A 1 197 ? 5.269 -2.594 -11.085 1.00 95.50 197 VAL A O 1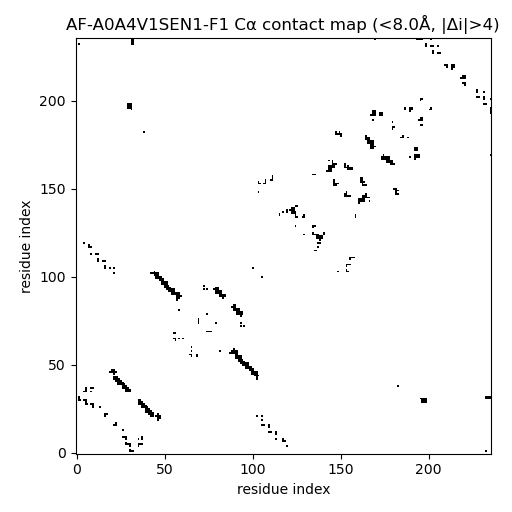
ATOM 1499 N N . ASP A 1 198 ? 5.103 -4.535 -12.221 1.00 94.44 198 ASP A N 1
ATOM 1500 C CA . ASP A 1 198 ? 6.180 -5.221 -11.512 1.00 94.44 198 ASP A CA 1
ATOM 1501 C C . ASP A 1 198 ? 7.553 -4.687 -11.948 1.00 94.44 198 ASP A C 1
ATOM 1503 O O . ASP A 1 198 ? 7.944 -4.740 -13.116 1.00 94.44 198 ASP A O 1
ATOM 1507 N N . GLY A 1 199 ? 8.300 -4.152 -10.982 1.00 93.31 199 GLY A N 1
ATOM 1508 C CA . GLY A 1 199 ? 9.642 -3.636 -11.215 1.00 93.31 199 GLY A CA 1
ATOM 1509 C C . GLY A 1 199 ? 10.669 -4.722 -11.534 1.00 93.31 199 GLY A C 1
ATOM 1510 O O . GLY A 1 199 ? 11.602 -4.449 -12.286 1.00 93.31 199 GLY A O 1
ATOM 1511 N N . ALA A 1 200 ? 10.524 -5.934 -10.990 1.00 93.44 200 ALA A N 1
ATOM 1512 C CA . ALA A 1 200 ? 11.406 -7.053 -11.314 1.00 93.44 200 ALA A CA 1
ATOM 1513 C C . ALA A 1 200 ? 11.225 -7.486 -12.769 1.00 93.44 200 ALA A C 1
ATOM 1515 O O . ALA A 1 200 ? 12.207 -7.660 -13.491 1.00 93.44 200 ALA A O 1
ATOM 1516 N N . GLU A 1 201 ? 9.978 -7.552 -13.222 1.00 95.06 201 GLU A N 1
ATOM 1517 C CA . GLU A 1 201 ? 9.670 -7.851 -14.612 1.00 95.06 201 GLU A CA 1
ATOM 1518 C C . GLU A 1 201 ? 10.182 -6.761 -15.562 1.00 95.06 201 GLU A C 1
ATOM 1520 O O . GLU A 1 201 ? 10.855 -7.077 -16.544 1.00 95.06 201 GLU A O 1
ATOM 1525 N N . ARG A 1 202 ? 9.951 -5.474 -15.248 1.00 95.12 202 ARG A N 1
ATOM 1526 C CA . ARG A 1 202 ? 10.511 -4.368 -16.047 1.00 95.12 202 ARG A CA 1
ATOM 1527 C C . ARG A 1 202 ? 12.028 -4.478 -16.186 1.00 95.12 202 ARG A C 1
ATOM 1529 O O . ARG A 1 202 ? 12.547 -4.338 -17.291 1.00 95.12 202 ARG A O 1
ATOM 1536 N N . ARG A 1 203 ? 12.744 -4.770 -15.092 1.00 95.06 203 ARG A N 1
ATOM 1537 C CA . ARG A 1 203 ? 14.202 -4.980 -15.131 1.00 95.06 203 ARG A CA 1
ATOM 1538 C C . ARG A 1 203 ? 14.583 -6.133 -16.053 1.00 95.06 203 ARG A C 1
ATOM 1540 O O . ARG A 1 203 ? 15.499 -5.972 -16.852 1.00 95.06 203 ARG A O 1
ATOM 1547 N N . ALA A 1 204 ? 13.881 -7.262 -15.982 1.00 96.12 204 ALA A N 1
ATOM 1548 C CA . ALA A 1 204 ? 14.158 -8.407 -16.845 1.00 96.12 204 ALA A CA 1
ATOM 1549 C C . ALA A 1 204 ? 13.971 -8.065 -18.334 1.00 96.12 204 ALA A C 1
ATOM 1551 O O . ALA A 1 204 ? 14.849 -8.360 -19.145 1.00 96.12 204 ALA A O 1
ATOM 1552 N N . ILE A 1 205 ? 12.878 -7.378 -18.685 1.00 95.81 205 ILE A N 1
ATOM 1553 C CA . ILE A 1 205 ? 12.605 -6.925 -20.059 1.00 95.81 205 ILE A CA 1
ATOM 1554 C C . ILE A 1 205 ? 13.728 -6.008 -20.561 1.00 95.81 205 ILE A C 1
ATOM 1556 O O . ILE A 1 205 ? 14.254 -6.215 -21.657 1.00 95.81 205 ILE A O 1
ATOM 1560 N N . ILE A 1 206 ? 14.131 -5.021 -19.754 1.00 95.62 206 ILE A N 1
ATOM 1561 C CA . ILE A 1 206 ? 15.193 -4.071 -20.113 1.00 95.62 206 ILE A CA 1
ATOM 1562 C C . ILE A 1 206 ? 16.538 -4.786 -20.275 1.00 95.62 206 ILE A C 1
ATOM 1564 O O . ILE A 1 206 ? 17.241 -4.527 -21.250 1.00 95.62 206 ILE A O 1
ATOM 1568 N N . ALA A 1 207 ? 16.891 -5.701 -19.369 1.00 96.38 207 ALA A N 1
ATOM 1569 C CA . ALA A 1 207 ? 18.151 -6.441 -19.426 1.00 96.38 207 ALA A CA 1
ATOM 1570 C C . ALA A 1 207 ? 18.256 -7.288 -20.704 1.00 96.38 207 ALA A C 1
ATOM 1572 O O . ALA A 1 207 ? 19.263 -7.233 -21.415 1.00 96.38 207 ALA A O 1
ATOM 1573 N N . VAL A 1 208 ? 17.188 -8.023 -21.037 1.00 97.00 208 VAL A N 1
ATOM 1574 C CA . VAL A 1 208 ? 17.117 -8.817 -22.271 1.00 97.00 208 VAL A CA 1
ATOM 1575 C C . VAL A 1 208 ? 17.207 -7.909 -23.498 1.00 97.00 208 VAL A C 1
ATOM 1577 O O . VAL A 1 208 ? 18.015 -8.166 -24.392 1.00 97.00 208 VAL A O 1
ATOM 1580 N N . GLY A 1 209 ? 16.439 -6.816 -23.526 1.00 96.44 209 GLY A N 1
ATOM 1581 C CA . GLY A 1 209 ? 16.445 -5.857 -24.632 1.00 96.44 209 GLY A CA 1
ATOM 1582 C C . GLY A 1 209 ? 17.812 -5.206 -24.858 1.00 96.44 209 GLY A C 1
ATOM 1583 O O . GLY A 1 209 ? 18.277 -5.136 -25.997 1.00 96.44 209 GLY A O 1
ATOM 1584 N N . ALA A 1 210 ? 18.493 -4.795 -23.785 1.00 96.69 210 ALA A N 1
ATOM 1585 C CA . ALA A 1 210 ? 19.831 -4.211 -23.847 1.00 96.69 210 ALA A CA 1
ATOM 1586 C C . ALA A 1 210 ? 20.856 -5.202 -24.418 1.00 96.69 210 ALA A C 1
ATOM 1588 O O . ALA A 1 210 ? 21.632 -4.853 -25.311 1.00 96.69 210 ALA A O 1
ATOM 1589 N N . LYS A 1 211 ? 20.817 -6.461 -23.964 1.00 97.00 211 LYS A N 1
ATOM 1590 C CA . LYS A 1 211 ? 21.705 -7.519 -24.460 1.00 97.00 211 LYS A CA 1
ATOM 1591 C C . LYS A 1 211 ? 21.468 -7.803 -25.942 1.00 97.00 211 LYS A C 1
ATOM 1593 O O . LYS A 1 211 ? 22.422 -7.847 -26.716 1.00 97.00 211 LYS A O 1
ATOM 1598 N N . MET A 1 212 ? 20.205 -7.924 -26.355 1.00 97.75 212 MET A N 1
ATOM 1599 C CA . MET A 1 212 ? 19.836 -8.124 -27.760 1.00 97.75 212 MET A CA 1
ATOM 1600 C C . MET A 1 212 ? 20.287 -6.959 -28.648 1.00 97.75 212 MET A C 1
ATOM 1602 O O . MET A 1 212 ? 20.804 -7.190 -29.742 1.00 97.75 212 MET A O 1
ATOM 1606 N N . ALA A 1 213 ? 20.121 -5.716 -28.187 1.00 97.56 213 ALA A N 1
ATOM 1607 C CA . ALA A 1 213 ? 20.548 -4.529 -28.922 1.00 97.56 213 ALA A CA 1
ATOM 1608 C C . ALA A 1 213 ? 22.072 -4.494 -29.121 1.00 97.56 213 ALA A C 1
ATOM 1610 O O . ALA A 1 213 ? 22.529 -4.248 -30.238 1.00 97.56 213 ALA A O 1
ATOM 1611 N N . ALA A 1 214 ? 22.848 -4.810 -28.077 1.00 97.75 214 ALA A N 1
ATOM 1612 C CA . ALA A 1 214 ? 24.305 -4.901 -28.164 1.00 97.75 214 ALA A CA 1
ATOM 1613 C C . ALA A 1 214 ? 24.740 -5.993 -29.154 1.00 97.75 214 ALA A C 1
ATOM 1615 O O . ALA A 1 214 ? 25.489 -5.712 -30.088 1.00 97.75 214 ALA A O 1
ATOM 1616 N N . THR A 1 215 ? 24.189 -7.208 -29.028 1.00 97.50 215 THR A N 1
ATOM 1617 C CA . THR A 1 215 ? 24.500 -8.324 -29.936 1.00 97.50 215 THR A CA 1
ATOM 1618 C C . THR A 1 215 ? 24.172 -7.989 -31.391 1.00 97.50 215 THR A C 1
ATOM 1620 O O . THR A 1 215 ? 24.983 -8.252 -32.275 1.00 97.50 215 THR A O 1
ATOM 1623 N N . LYS A 1 216 ? 23.022 -7.354 -31.659 1.00 98.12 216 LYS A N 1
ATOM 1624 C CA . LYS A 1 216 ? 22.631 -6.933 -33.015 1.00 98.12 216 LYS A CA 1
ATOM 1625 C C . LYS A 1 216 ? 23.608 -5.920 -33.623 1.00 98.12 216 LYS A C 1
ATOM 1627 O O . LYS A 1 216 ? 23.779 -5.900 -34.838 1.00 98.12 216 LYS A O 1
ATOM 1632 N N . ALA A 1 217 ? 24.241 -5.097 -32.792 1.00 98.00 217 ALA A N 1
ATOM 1633 C CA . ALA A 1 217 ? 25.256 -4.136 -33.209 1.00 98.00 217 ALA A CA 1
ATOM 1634 C C . ALA A 1 217 ? 26.678 -4.733 -33.286 1.00 98.00 217 ALA A C 1
ATOM 1636 O O . ALA A 1 217 ? 27.614 -4.005 -33.602 1.00 98.00 217 ALA A O 1
ATOM 1637 N N . GLY A 1 218 ? 26.864 -6.027 -32.989 1.00 98.06 218 GLY A N 1
ATOM 1638 C CA . GLY A 1 218 ? 28.192 -6.646 -32.896 1.00 98.06 218 GLY A CA 1
ATOM 1639 C C . GLY A 1 218 ? 29.000 -6.179 -31.679 1.00 98.06 218 GLY A C 1
ATOM 1640 O O . GLY A 1 218 ? 30.226 -6.246 -31.693 1.00 98.06 218 GLY A O 1
ATOM 1641 N N . LEU A 1 219 ? 28.323 -5.678 -30.643 1.00 98.12 219 LEU A N 1
ATOM 1642 C CA . LEU A 1 219 ? 28.915 -5.154 -29.415 1.00 98.12 219 LEU A CA 1
ATOM 1643 C C . LEU A 1 219 ? 28.629 -6.082 -28.225 1.00 98.12 219 LEU A C 1
ATOM 1645 O O . LEU A 1 219 ? 27.656 -6.840 -28.215 1.00 98.12 219 LEU A O 1
ATOM 1649 N N . THR A 1 220 ? 29.446 -5.963 -27.179 1.00 96.69 220 THR A N 1
ATOM 1650 C CA . THR A 1 220 ? 29.217 -6.614 -25.882 1.00 96.69 220 THR A CA 1
ATOM 1651 C C . THR A 1 220 ? 28.605 -5.611 -24.913 1.00 96.69 220 THR A C 1
ATOM 1653 O O . THR A 1 220 ? 29.120 -4.505 -24.757 1.00 96.69 220 THR A O 1
ATOM 1656 N N . LEU A 1 221 ? 27.509 -5.991 -24.252 1.00 96.69 221 LEU A N 1
ATOM 1657 C CA . LEU A 1 221 ? 26.909 -5.171 -23.203 1.00 96.69 221 LEU A CA 1
ATOM 1658 C C . LEU A 1 221 ? 27.831 -5.150 -21.978 1.00 96.69 221 LEU A C 1
ATOM 1660 O O . LEU A 1 221 ? 28.180 -6.204 -21.451 1.00 96.69 221 LEU A O 1
ATOM 1664 N N . VAL A 1 222 ? 28.185 -3.953 -21.512 1.00 96.62 222 VAL A N 1
ATOM 1665 C CA . VAL A 1 222 ? 28.779 -3.770 -20.184 1.00 96.62 222 VAL A CA 1
ATOM 1666 C C . VAL A 1 222 ? 27.632 -3.744 -19.183 1.00 96.62 222 VAL A C 1
ATOM 1668 O O . VAL A 1 222 ? 26.803 -2.835 -19.212 1.00 96.62 222 VAL A O 1
ATOM 1671 N N . GLU A 1 223 ? 27.541 -4.781 -18.356 1.00 95.12 223 GLU A N 1
ATOM 1672 C CA . GLU A 1 223 ? 26.467 -4.917 -17.375 1.00 95.12 223 GLU A CA 1
ATOM 1673 C C . GLU A 1 223 ? 26.693 -3.971 -16.189 1.00 95.12 223 GLU A C 1
ATOM 1675 O O . GLU A 1 223 ? 27.775 -3.923 -15.606 1.00 95.12 223 GLU A O 1
ATOM 1680 N N . ASP A 1 224 ? 25.648 -3.228 -15.832 1.00 96.38 224 ASP A N 1
ATOM 1681 C CA . ASP A 1 224 ? 25.597 -2.374 -14.648 1.00 96.38 224 ASP A CA 1
ATOM 1682 C C . ASP A 1 224 ? 24.227 -2.560 -13.993 1.00 96.38 224 ASP A C 1
ATOM 1684 O O . ASP A 1 224 ? 23.195 -2.101 -14.498 1.00 96.38 224 ASP A O 1
ATOM 1688 N N . GLU A 1 225 ? 24.207 -3.285 -12.874 1.00 93.75 225 GLU A N 1
ATOM 1689 C CA . GLU A 1 225 ? 22.968 -3.538 -12.145 1.00 93.75 225 GLU A CA 1
ATOM 1690 C C . GLU A 1 225 ? 22.357 -2.240 -11.614 1.00 93.75 225 GLU A C 1
ATOM 1692 O O . GLU A 1 225 ? 21.145 -2.055 -11.711 1.00 93.75 225 GLU A O 1
ATOM 1697 N N . GLY A 1 226 ? 23.169 -1.316 -11.096 1.00 94.00 226 GLY A N 1
ATOM 1698 C CA . GLY A 1 226 ? 22.691 -0.044 -10.556 1.00 94.00 226 GLY A CA 1
ATOM 1699 C C . GLY A 1 226 ? 21.943 0.766 -11.611 1.00 94.00 226 GLY A C 1
ATOM 1700 O O . GLY A 1 226 ? 20.817 1.213 -11.367 1.00 94.00 226 GLY A O 1
ATOM 1701 N N . LEU A 1 227 ? 22.520 0.865 -12.810 1.00 94.12 227 LEU A N 1
ATOM 1702 C CA . LEU A 1 227 ? 21.900 1.532 -13.951 1.00 94.12 227 LEU A CA 1
ATOM 1703 C C . LEU A 1 227 ? 20.630 0.813 -14.418 1.00 94.12 227 LEU A C 1
ATOM 1705 O O . LEU A 1 227 ? 19.641 1.464 -14.753 1.00 94.12 227 LEU A O 1
ATOM 1709 N N . LEU A 1 228 ? 20.615 -0.522 -14.410 1.00 94.62 228 LEU A N 1
ATOM 1710 C CA . LEU A 1 228 ? 19.420 -1.300 -14.740 1.00 94.62 228 LEU A CA 1
ATOM 1711 C C . LEU A 1 228 ? 18.274 -1.027 -13.752 1.00 94.62 228 LEU A C 1
ATOM 1713 O O . LEU A 1 228 ? 17.131 -0.817 -14.170 1.00 94.62 228 LEU A O 1
ATOM 1717 N N . TYR A 1 229 ? 18.573 -1.001 -12.449 1.00 92.88 229 TYR A N 1
ATOM 1718 C CA . TYR A 1 229 ? 17.610 -0.658 -11.399 1.00 92.88 229 TYR A CA 1
ATOM 1719 C C . TYR A 1 229 ? 17.085 0.771 -11.552 1.00 92.88 229 TYR A C 1
ATOM 1721 O O . TYR A 1 229 ? 15.880 0.995 -11.415 1.00 92.88 229 TYR A O 1
ATOM 1729 N N . GLU A 1 230 ? 17.964 1.729 -11.843 1.00 92.56 230 GLU A N 1
ATOM 1730 C CA . GLU A 1 230 ? 17.580 3.118 -12.081 1.00 92.56 230 GLU A CA 1
ATOM 1731 C C . GLU A 1 230 ? 16.692 3.245 -13.323 1.00 92.56 230 GLU A C 1
ATOM 1733 O O . GLU A 1 230 ? 15.597 3.804 -13.239 1.00 92.56 230 GLU A O 1
ATOM 1738 N N . ASN A 1 231 ? 17.093 2.656 -14.450 1.00 93.44 231 ASN A N 1
ATOM 1739 C CA . ASN A 1 231 ? 16.354 2.751 -15.705 1.00 93.44 231 ASN A CA 1
ATOM 1740 C C . ASN A 1 231 ? 14.952 2.127 -15.601 1.00 93.44 231 ASN A C 1
ATOM 1742 O O . ASN A 1 231 ? 13.968 2.747 -16.006 1.00 93.44 231 ASN A O 1
ATOM 1746 N N . ALA A 1 232 ? 14.822 0.954 -14.970 1.00 92.62 232 ALA A N 1
ATOM 1747 C CA . ALA A 1 232 ? 13.521 0.324 -14.702 1.00 92.62 232 ALA A CA 1
ATOM 1748 C C . ALA A 1 232 ? 12.638 1.120 -13.720 1.00 92.62 232 ALA A C 1
ATOM 1750 O O . ALA A 1 232 ? 11.423 0.901 -13.627 1.00 92.62 232 ALA A O 1
ATOM 1751 N N . GLY A 1 233 ? 13.255 2.018 -12.952 1.00 90.44 233 GLY A N 1
ATOM 1752 C CA . GLY A 1 233 ? 12.587 2.982 -12.094 1.00 90.44 233 GLY A CA 1
ATOM 1753 C C . GLY A 1 233 ? 12.206 4.281 -12.804 1.00 90.44 233 GLY A C 1
ATOM 1754 O O . GLY A 1 233 ? 11.326 4.988 -12.326 1.00 90.44 233 GLY A O 1
ATOM 1755 N N . LEU A 1 234 ? 12.824 4.625 -13.932 1.00 89.88 234 LEU A N 1
ATOM 1756 C CA . LEU A 1 234 ? 12.535 5.856 -14.681 1.00 89.88 234 LEU A CA 1
ATOM 1757 C C . LEU A 1 234 ? 11.611 5.631 -15.883 1.00 89.88 234 LEU A C 1
ATOM 1759 O O . LEU A 1 234 ? 11.010 6.587 -16.375 1.00 89.88 234 LEU A O 1
ATOM 1763 N N . THR A 1 235 ? 11.459 4.380 -16.313 1.00 84.69 235 THR A N 1
ATOM 1764 C CA . THR A 1 235 ? 10.653 3.978 -17.471 1.00 84.69 235 THR A CA 1
ATOM 1765 C C . THR A 1 235 ? 9.409 3.187 -17.048 1.00 84.69 235 THR A C 1
ATOM 1767 O O . THR A 1 235 ? 9.436 2.440 -16.065 1.00 84.69 235 THR A O 1
ATOM 1770 N N . GLU A 1 236 ? 8.295 3.427 -17.749 1.00 78.06 236 GLU A N 1
ATOM 1771 C CA . GLU A 1 236 ? 7.043 2.654 -17.647 1.00 78.06 236 GLU A CA 1
ATOM 1772 C C . GLU A 1 236 ? 6.912 1.688 -18.818 1.00 78.06 236 GLU A C 1
ATOM 1774 O O . GLU A 1 236 ? 7.297 2.091 -19.939 1.00 78.06 236 GLU A O 1
#

Secondary structure (DSSP, 8-state):
-HHHHHHHHHHHHHHHHHHTT---SEEEEEEETTEEEEEEES--SBPPPEEEEEEEEETTS-HHHHHHHHHHHT--GGGSEEEE-GGG-EEEEEEEEEPPPBHHHHHHHHHHHHHHH---SS-B--TGGGGSTTSPPBSS----EE-EETTEE---EETTEEEESEEE--TTT--SEEE---TTTHHHHHHHTT----HHHHHHHHHHHHHHHHHHTT------HHHHHHHHHH--

Mean predicted aligned error: 6.65 Å

Sequence (236 aa):
MQEKARADLANMFGERLKALNLPHDSIESFATPRRLVLIVRGVAGQTAAMSEERKGPRADAPDQAIQGFLRSTGLTREQLVERDMGKAGQVLFAVIDRPGIVAGSVLASATTHVIHNFPWPKSMRWGAASSSTESLRWVRPLQGIVALLGDKLVPIKVAGLESGVQTVGHRFHHPGIITIGSAADYIEKMRACHVVVDGAERRAIIAVGAKMAATKAGLTLVEDEGLLYENAGLTE